Protein AF-A0A2E7VID9-F1 (afdb_monomer_lite)

Radius of gyration: 26.31 Å; chains: 1; bounding box: 58×48×88 Å

pLDDT: mean 73.09, std 15.87, range [22.86, 94.62]

Structure (mmCIF, N/CA/C/O backbone):
data_AF-A0A2E7VID9-F1
#
_entry.id   AF-A0A2E7VID9-F1
#
loop_
_atom_site.group_PDB
_atom_site.id
_atom_site.type_symbol
_atom_site.label_atom_id
_atom_site.label_alt_id
_atom_site.label_comp_id
_atom_site.label_asym_id
_atom_site.label_entity_id
_atom_site.label_seq_id
_atom_site.pdbx_PDB_ins_code
_atom_site.Cartn_x
_atom_site.Cartn_y
_atom_site.Cartn_z
_atom_site.occupancy
_atom_site.B_iso_or_equiv
_atom_site.auth_seq_id
_atom_site.auth_comp_id
_atom_site.auth_asym_id
_atom_site.auth_atom_id
_atom_site.pdbx_PDB_model_num
ATOM 1 N N . MET A 1 1 ? -10.648 0.805 38.884 1.00 27.41 1 MET A N 1
ATOM 2 C CA . MET A 1 1 ? -11.597 -0.291 38.603 1.00 27.41 1 MET A CA 1
ATOM 3 C C . MET A 1 1 ? -11.373 -0.685 37.154 1.00 27.41 1 MET A C 1
ATOM 5 O O . MET A 1 1 ? -11.735 0.081 36.277 1.00 27.41 1 MET A O 1
ATOM 9 N N . PHE A 1 2 ? -10.642 -1.773 36.908 1.00 23.00 2 PHE A N 1
ATOM 10 C CA . PHE A 1 2 ? -10.366 -2.257 35.554 1.00 23.00 2 PHE A CA 1
ATOM 11 C C . PHE A 1 2 ? -11.509 -3.187 35.148 1.00 23.00 2 PHE A C 1
ATOM 13 O O . PHE A 1 2 ? -11.726 -4.204 35.804 1.00 23.00 2 PHE A O 1
ATOM 20 N N . VAL A 1 3 ? -12.271 -2.815 34.121 1.00 22.86 3 VAL A N 1
ATOM 21 C CA . VAL A 1 3 ? -13.278 -3.695 33.521 1.00 22.86 3 VAL A CA 1
ATOM 22 C C . VAL A 1 3 ? -12.589 -4.461 32.396 1.00 22.86 3 VAL A C 1
ATOM 24 O O . VAL A 1 3 ? -12.172 -3.874 31.403 1.00 22.86 3 VAL A O 1
ATOM 27 N N . LEU A 1 4 ? -12.442 -5.772 32.585 1.00 27.89 4 LEU A N 1
ATOM 28 C CA . LEU A 1 4 ? -12.080 -6.721 31.536 1.00 27.89 4 LEU A CA 1
ATOM 29 C C . LEU A 1 4 ? -13.264 -6.817 30.564 1.00 27.89 4 LEU A C 1
ATOM 31 O O . LEU A 1 4 ? -14.323 -7.318 30.943 1.00 27.89 4 LEU A O 1
ATOM 35 N N . VAL A 1 5 ? -13.107 -6.326 29.334 1.00 32.66 5 VAL A N 1
ATOM 36 C CA . VAL A 1 5 ? -14.085 -6.555 28.260 1.00 32.66 5 VAL A CA 1
ATOM 37 C C . VAL A 1 5 ? -13.779 -7.910 27.626 1.00 32.66 5 VAL A C 1
ATOM 39 O O . VAL A 1 5 ? -12.629 -8.238 27.343 1.00 32.66 5 VAL A O 1
ATOM 42 N N . GLY A 1 6 ? -14.822 -8.734 27.538 1.00 31.03 6 GLY A N 1
ATOM 43 C CA . GLY A 1 6 ? -14.740 -10.180 27.405 1.00 31.03 6 GLY A CA 1
ATOM 44 C C . GLY A 1 6 ? -14.192 -10.698 26.077 1.00 31.03 6 GLY A C 1
ATOM 45 O O . GLY A 1 6 ? -14.402 -10.128 25.012 1.00 31.03 6 GLY A O 1
ATOM 46 N N . ASN A 1 7 ? -13.564 -11.869 26.182 1.00 34.22 7 ASN A N 1
ATOM 47 C CA . ASN A 1 7 ? -13.267 -12.776 25.080 1.00 34.22 7 ASN A CA 1
ATOM 48 C C . ASN A 1 7 ? -14.560 -13.072 24.296 1.00 34.22 7 ASN A C 1
ATOM 50 O O . ASN A 1 7 ? -15.439 -13.788 24.787 1.00 34.22 7 ASN A O 1
ATOM 54 N N . ALA A 1 8 ? -14.687 -12.531 23.086 1.00 38.78 8 ALA A N 1
ATOM 55 C CA . ALA A 1 8 ? -15.760 -12.901 22.173 1.00 38.78 8 ALA A CA 1
ATOM 56 C C . ALA A 1 8 ? -15.506 -14.334 21.674 1.00 38.78 8 ALA A C 1
ATOM 58 O O . ALA A 1 8 ? -14.503 -14.611 21.020 1.00 38.78 8 ALA A O 1
ATOM 59 N N . GLY A 1 9 ? -16.390 -15.268 22.031 1.00 29.83 9 GLY A N 1
ATOM 60 C CA . GLY A 1 9 ? -16.278 -16.669 21.622 1.00 29.83 9 GLY A CA 1
ATOM 61 C C . GLY A 1 9 ? -16.362 -16.866 20.096 1.00 29.83 9 GLY A C 1
ATOM 62 O O . GLY A 1 9 ? -16.839 -15.984 19.379 1.00 29.83 9 GLY A O 1
ATOM 63 N N . PRO A 1 10 ? -15.970 -18.048 19.584 1.00 38.25 10 PRO A N 1
ATOM 64 C CA . PRO A 1 10 ? -15.859 -18.336 18.145 1.00 38.25 10 PRO A CA 1
ATOM 65 C C . PRO A 1 10 ? -17.153 -18.097 17.342 1.00 38.25 10 PRO A C 1
ATOM 67 O O . PRO A 1 10 ? -17.089 -17.688 16.186 1.00 38.25 10 PRO A O 1
ATOM 70 N N . ASN A 1 11 ? -18.328 -18.227 17.971 1.00 38.81 11 ASN A N 1
ATOM 71 C CA . ASN A 1 11 ? -19.628 -17.937 17.346 1.00 38.81 11 ASN A CA 1
ATOM 72 C C . ASN A 1 11 ? -19.853 -16.448 17.009 1.00 38.81 11 ASN A C 1
ATOM 74 O O . ASN A 1 11 ? -20.665 -16.138 16.138 1.00 38.81 11 ASN A O 1
ATOM 78 N N . TYR A 1 12 ? -19.166 -15.513 17.678 1.00 42.62 12 TYR A N 1
ATOM 79 C CA . TYR A 1 12 ? -19.272 -14.081 17.368 1.00 42.62 12 TYR A CA 1
ATOM 80 C C . TYR A 1 12 ? -18.441 -13.715 16.127 1.00 42.62 12 TYR A C 1
ATOM 82 O O . TYR A 1 12 ? -18.883 -12.906 15.320 1.00 42.62 12 TYR A O 1
ATOM 90 N N . ILE A 1 13 ? -17.292 -14.372 15.923 1.00 45.56 13 ILE A N 1
ATOM 91 C CA . ILE A 1 13 ? -16.408 -14.163 14.760 1.00 45.56 13 ILE A CA 1
ATOM 92 C C . ILE A 1 13 ? -17.010 -14.746 13.466 1.00 45.56 13 ILE A C 1
ATOM 94 O O . ILE A 1 13 ? -16.801 -14.214 12.378 1.00 45.56 13 ILE A O 1
ATOM 98 N N . GLU A 1 14 ? -17.806 -15.814 13.554 1.00 45.81 14 GLU A N 1
ATOM 99 C CA . GLU A 1 14 ? -18.466 -16.393 12.374 1.00 45.81 14 GLU A CA 1
ATOM 100 C C . GLU A 1 14 ? -19.653 -15.544 11.883 1.00 45.81 14 GLU A C 1
ATOM 102 O O . GLU A 1 14 ? -19.840 -15.355 10.678 1.00 45.81 14 GLU A O 1
ATOM 107 N N . LYS A 1 15 ? -20.423 -14.960 12.813 1.00 47.47 15 LYS A N 1
ATOM 108 C CA . LYS A 1 15 ? -21.586 -14.114 12.495 1.00 47.47 15 LYS A CA 1
ATOM 109 C C . LYS A 1 15 ? -21.186 -12.784 11.841 1.00 47.47 15 LYS A C 1
ATOM 111 O O . LYS A 1 15 ? -21.940 -12.241 11.040 1.00 47.47 15 LYS A O 1
ATOM 116 N N . THR A 1 16 ? -19.984 -12.287 12.127 1.00 56.31 16 THR A N 1
ATOM 117 C CA . THR A 1 16 ? -19.453 -11.014 11.613 1.00 56.31 16 THR A CA 1
ATOM 118 C C . THR A 1 16 ? -18.838 -11.117 10.216 1.00 56.31 16 THR A C 1
ATOM 120 O O . THR A 1 16 ? -18.722 -10.107 9.520 1.00 56.31 16 THR A O 1
ATOM 123 N N . LYS A 1 17 ? -18.486 -12.322 9.747 1.00 62.12 17 LYS A N 1
ATOM 124 C CA . LYS A 1 17 ? -17.910 -12.519 8.405 1.00 62.12 17 LYS A CA 1
ATOM 125 C C . LYS A 1 17 ? -18.935 -12.312 7.279 1.00 62.12 17 LYS A C 1
ATOM 127 O O . LYS A 1 17 ? -18.574 -11.852 6.198 1.00 62.12 17 LYS A O 1
ATOM 132 N N . ASN A 1 18 ? -20.211 -12.594 7.550 1.00 69.88 18 ASN A N 1
ATOM 133 C CA . ASN A 1 18 ? -21.312 -12.483 6.584 1.00 69.88 18 ASN A CA 1
ATOM 134 C C . ASN A 1 18 ? -22.258 -11.295 6.824 1.00 69.88 18 ASN A C 1
ATOM 136 O O . ASN A 1 18 ? -23.222 -11.143 6.078 1.00 69.88 18 ASN A O 1
ATOM 140 N N . ASP A 1 19 ? -21.977 -10.450 7.815 1.00 84.00 19 ASP A N 1
ATOM 141 C CA . ASP A 1 19 ? -22.774 -9.265 8.137 1.00 84.00 19 ASP A CA 1
ATOM 142 C C . ASP A 1 19 ? -22.663 -8.202 7.014 1.00 84.00 19 ASP A C 1
ATOM 144 O O . ASP A 1 19 ? -21.553 -7.730 6.730 1.00 84.00 19 ASP A O 1
ATOM 148 N N . PRO A 1 20 ? -23.774 -7.818 6.349 1.00 86.00 20 PRO A N 1
ATOM 149 C CA . PRO A 1 20 ? -23.772 -6.782 5.316 1.00 86.00 20 PRO A CA 1
ATOM 150 C C . PRO A 1 20 ? -23.226 -5.432 5.797 1.00 86.00 20 PRO A C 1
ATOM 152 O O . PRO A 1 20 ? -22.515 -4.773 5.039 1.00 86.00 20 PRO A O 1
ATOM 155 N N . ALA A 1 21 ? -23.482 -5.052 7.052 1.00 88.12 21 ALA A N 1
ATOM 156 C CA . ALA A 1 21 ? -22.986 -3.800 7.620 1.00 88.12 21 ALA A CA 1
ATOM 157 C C . ALA A 1 21 ? -21.454 -3.817 7.751 1.00 88.12 21 ALA A C 1
ATOM 159 O O . ALA A 1 21 ? -20.773 -2.838 7.445 1.00 88.12 21 ALA A O 1
ATOM 160 N N . VAL A 1 22 ? -20.879 -4.968 8.115 1.00 88.56 22 VAL A N 1
ATOM 161 C CA . VAL A 1 22 ? -19.417 -5.145 8.155 1.00 88.56 22 VAL A CA 1
ATOM 162 C C . VAL A 1 22 ? -18.828 -5.116 6.742 1.00 88.56 22 VAL A C 1
ATOM 164 O O . VAL A 1 22 ? -17.749 -4.565 6.541 1.00 88.56 22 VAL A O 1
ATOM 167 N N . LYS A 1 23 ? -19.520 -5.666 5.735 1.00 87.12 23 LYS A N 1
ATOM 168 C CA . LYS A 1 23 ? -19.075 -5.566 4.331 1.00 87.12 23 LYS A CA 1
ATOM 169 C C . LYS A 1 23 ? -19.039 -4.117 3.845 1.00 87.12 23 LYS A C 1
ATOM 171 O O . LYS A 1 23 ? -18.073 -3.735 3.191 1.00 87.12 23 LYS A O 1
ATOM 176 N N . GLN A 1 24 ? -20.043 -3.319 4.192 1.00 87.19 24 GLN A N 1
ATOM 177 C CA . GLN A 1 24 ? -20.073 -1.893 3.865 1.00 87.19 24 GLN A CA 1
ATOM 178 C C . GLN A 1 24 ? -18.937 -1.132 4.564 1.00 87.19 24 GLN A C 1
ATOM 180 O O . GLN A 1 24 ? -18.226 -0.363 3.917 1.00 87.19 24 GLN A O 1
ATOM 185 N N . ALA A 1 25 ? -18.704 -1.406 5.852 1.00 89.44 25 ALA A N 1
ATOM 186 C CA . ALA A 1 25 ? -17.578 -0.836 6.587 1.00 89.44 25 ALA A CA 1
ATOM 187 C C . ALA A 1 25 ? -16.231 -1.182 5.923 1.00 89.44 25 ALA A C 1
ATOM 189 O O . ALA A 1 25 ? -15.404 -0.294 5.730 1.00 89.44 25 ALA A O 1
ATOM 190 N N . ARG A 1 26 ? -16.031 -2.435 5.481 1.00 89.75 26 ARG A N 1
ATOM 191 C CA . ARG A 1 26 ? -14.829 -2.841 4.725 1.00 89.75 26 ARG A CA 1
ATOM 192 C C . ARG A 1 26 ? -14.670 -2.075 3.413 1.00 89.75 26 ARG A C 1
ATOM 194 O O . ARG A 1 26 ? -13.564 -1.652 3.105 1.00 89.75 26 ARG A O 1
ATOM 201 N N . GLN A 1 27 ? -15.746 -1.875 2.650 1.00 84.69 27 GLN A N 1
ATOM 202 C CA . GLN A 1 27 ? -15.685 -1.103 1.401 1.00 84.69 27 GLN A CA 1
ATOM 203 C C . GLN A 1 27 ? -15.269 0.349 1.643 1.00 84.69 27 GLN A C 1
ATOM 205 O O . GLN A 1 27 ? -14.454 0.882 0.894 1.00 84.69 27 GLN A O 1
ATOM 210 N N . MET A 1 28 ? -15.784 0.974 2.706 1.00 86.75 28 MET A N 1
ATOM 211 C CA . MET A 1 28 ? -15.365 2.326 3.069 1.00 86.75 28 MET A CA 1
ATOM 212 C C . MET A 1 28 ? -13.889 2.370 3.479 1.00 86.75 28 MET A C 1
ATOM 214 O O . MET A 1 28 ? -13.189 3.300 3.093 1.00 86.75 28 MET A O 1
ATOM 218 N N . ILE A 1 29 ? -13.406 1.362 4.211 1.00 87.50 29 ILE A N 1
ATOM 219 C CA . ILE A 1 29 ? -11.986 1.259 4.571 1.00 87.50 29 ILE A CA 1
ATOM 220 C C . ILE A 1 29 ? -11.112 1.134 3.325 1.00 87.50 29 ILE A C 1
ATOM 222 O O . ILE A 1 29 ? -10.143 1.868 3.230 1.00 87.50 29 ILE A O 1
ATOM 226 N N . LEU A 1 30 ? -11.467 0.281 2.360 1.00 81.25 30 LEU A N 1
ATOM 227 C CA . LEU A 1 30 ? -10.702 0.144 1.112 1.00 81.25 30 LEU A CA 1
ATOM 228 C C . LEU A 1 30 ? -10.622 1.467 0.341 1.00 81.25 30 LEU A C 1
ATOM 230 O O . LEU A 1 30 ? -9.552 1.854 -0.106 1.00 81.25 30 LEU A O 1
ATOM 234 N N . MET A 1 31 ? -11.730 2.207 0.257 1.00 82.62 31 MET A N 1
ATOM 235 C CA . MET A 1 31 ? -11.736 3.532 -0.371 1.00 82.62 31 MET A CA 1
ATOM 236 C C . MET A 1 31 ? -10.827 4.531 0.368 1.00 82.62 31 MET A C 1
ATOM 238 O O . MET A 1 31 ? -10.126 5.316 -0.270 1.00 82.62 31 MET A O 1
ATOM 242 N N . LEU A 1 32 ? -10.862 4.538 1.706 1.00 85.81 32 LEU A N 1
ATOM 243 C CA . LEU A 1 32 ? -9.988 5.394 2.517 1.00 85.81 32 LEU A CA 1
ATOM 244 C C . LEU A 1 32 ? -8.520 4.997 2.363 1.00 85.81 32 LEU A C 1
ATOM 246 O O . LEU A 1 32 ? -7.661 5.872 2.295 1.00 85.81 32 LEU A O 1
ATOM 250 N N . ASP A 1 33 ? -8.251 3.699 2.281 1.00 80.69 33 ASP A N 1
ATOM 251 C CA . ASP A 1 33 ? -6.915 3.152 2.120 1.00 80.69 33 ASP A CA 1
ATOM 252 C C . ASP A 1 33 ? -6.307 3.511 0.771 1.00 80.69 33 ASP A C 1
ATOM 254 O O . ASP A 1 33 ? -5.228 4.102 0.745 1.00 80.69 33 ASP A O 1
ATOM 258 N N . ASP A 1 34 ? -7.046 3.330 -0.324 1.00 74.94 34 ASP A N 1
ATOM 259 C CA . ASP A 1 34 ? -6.625 3.785 -1.652 1.00 74.94 34 ASP A CA 1
ATOM 260 C C . ASP A 1 34 ? -6.298 5.290 -1.650 1.00 74.94 34 ASP A C 1
ATOM 262 O O . ASP A 1 34 ? -5.257 5.719 -2.156 1.00 74.94 34 ASP A O 1
ATOM 266 N N . ALA A 1 35 ? -7.159 6.113 -1.038 1.00 75.50 35 ALA A N 1
ATOM 267 C CA . ALA A 1 35 ? -6.973 7.562 -0.987 1.00 75.50 35 ALA A CA 1
ATOM 268 C C . ALA A 1 35 ? -5.749 7.980 -0.154 1.00 75.50 35 ALA A C 1
ATOM 270 O O . ALA A 1 35 ? -4.989 8.875 -0.552 1.00 75.50 35 ALA A O 1
ATOM 271 N N . TYR A 1 36 ? -5.543 7.360 1.008 1.00 81.56 36 TYR A N 1
ATOM 272 C CA . TYR A 1 36 ? -4.419 7.680 1.882 1.00 81.56 36 TYR A CA 1
ATOM 273 C C . TYR A 1 36 ? -3.099 7.140 1.350 1.00 81.56 36 TYR A C 1
ATOM 275 O O . TYR A 1 36 ? -2.121 7.889 1.354 1.00 81.56 36 TYR A O 1
ATOM 283 N N . GLN A 1 37 ? -3.064 5.914 0.826 1.00 75.12 37 GLN A N 1
ATOM 284 C CA . GLN A 1 37 ? -1.868 5.373 0.183 1.00 75.12 37 GLN A CA 1
ATOM 285 C C . GLN A 1 37 ? -1.468 6.212 -1.033 1.00 75.12 37 GLN A C 1
ATOM 287 O O . GLN A 1 37 ? -0.303 6.591 -1.149 1.00 75.12 37 GLN A O 1
ATOM 292 N N . ALA A 1 38 ? -2.423 6.599 -1.887 1.00 69.00 38 ALA A N 1
ATOM 293 C CA . ALA A 1 38 ? -2.147 7.495 -3.009 1.00 69.00 38 ALA A CA 1
ATOM 294 C C . ALA A 1 38 ? -1.562 8.835 -2.539 1.00 69.00 38 ALA A C 1
ATOM 296 O O . ALA A 1 38 ? -0.590 9.324 -3.112 1.00 69.00 38 ALA A O 1
ATOM 297 N N . SER A 1 39 ? -2.105 9.408 -1.462 1.00 72.00 39 SER A N 1
ATOM 298 C CA . SER A 1 39 ? -1.593 10.660 -0.894 1.00 72.00 39 SER A CA 1
ATOM 299 C C . SER A 1 39 ? -0.158 10.506 -0.380 1.00 72.00 39 SER A C 1
ATOM 301 O O . SER A 1 39 ? 0.703 11.318 -0.717 1.00 72.00 39 SER A O 1
ATOM 303 N N . VAL A 1 40 ? 0.121 9.454 0.399 1.00 72.00 40 VAL A N 1
ATOM 304 C CA . VAL A 1 40 ? 1.464 9.152 0.926 1.00 72.00 40 VAL A CA 1
ATOM 305 C C . VAL A 1 40 ? 2.464 8.944 -0.211 1.00 72.00 40 VAL A C 1
ATOM 307 O O . VAL A 1 40 ? 3.563 9.503 -0.162 1.00 72.00 40 VAL A O 1
ATOM 310 N N . ASN A 1 41 ? 2.080 8.211 -1.256 1.00 68.38 41 ASN A N 1
ATOM 311 C CA . ASN A 1 41 ? 2.920 7.981 -2.428 1.00 68.38 41 ASN A CA 1
ATOM 312 C C . ASN A 1 41 ? 3.225 9.288 -3.165 1.00 68.38 41 ASN A C 1
ATOM 314 O O . ASN A 1 41 ? 4.394 9.567 -3.402 1.00 68.38 41 ASN A O 1
ATOM 318 N N . LEU A 1 42 ? 2.227 10.139 -3.426 1.00 65.88 42 LEU A N 1
ATOM 319 C CA . LEU A 1 42 ? 2.433 11.440 -4.082 1.00 65.88 42 LEU A CA 1
ATOM 320 C C . LEU A 1 42 ? 3.384 12.352 -3.297 1.00 65.88 42 LEU A C 1
ATOM 322 O O . LEU A 1 42 ? 4.238 13.020 -3.878 1.00 65.88 42 LEU A O 1
ATOM 326 N N . ILE A 1 43 ? 3.261 12.373 -1.967 1.00 68.12 43 ILE A N 1
ATOM 327 C CA . ILE A 1 43 ? 4.160 13.147 -1.099 1.00 68.12 43 ILE A CA 1
ATOM 328 C C . ILE A 1 43 ? 5.584 12.583 -1.171 1.00 68.12 43 ILE A C 1
ATOM 330 O O . ILE A 1 43 ? 6.558 13.335 -1.251 1.00 68.12 43 ILE A O 1
ATOM 334 N N . THR A 1 44 ? 5.707 11.257 -1.168 1.00 66.56 44 THR A N 1
ATOM 335 C CA . THR A 1 44 ? 6.990 10.551 -1.243 1.00 66.56 44 THR A CA 1
ATOM 336 C C . THR A 1 44 ? 7.664 10.764 -2.602 1.00 66.56 44 THR A C 1
ATOM 338 O O . THR A 1 44 ? 8.852 11.081 -2.657 1.00 66.56 44 THR A O 1
ATOM 341 N N . GLU A 1 45 ? 6.913 10.684 -3.700 1.00 64.75 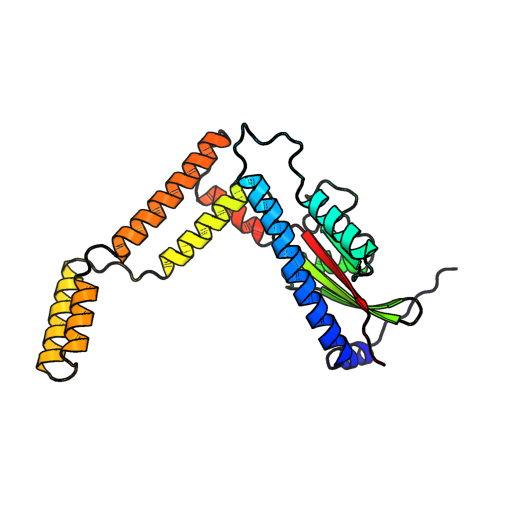45 GLU A N 1
ATOM 342 C CA . GLU A 1 45 ? 7.380 10.989 -5.055 1.00 64.75 45 GLU A CA 1
ATOM 343 C C . GLU A 1 45 ? 7.850 12.440 -5.172 1.00 64.75 45 GLU A C 1
ATOM 345 O O . GLU A 1 45 ? 8.944 12.688 -5.683 1.00 64.75 45 GLU A O 1
ATOM 350 N N . ALA A 1 46 ? 7.079 13.398 -4.650 1.00 63.09 46 ALA A N 1
ATOM 351 C CA . ALA A 1 46 ? 7.457 14.809 -4.657 1.00 63.09 46 ALA A CA 1
ATOM 352 C C . ALA A 1 46 ? 8.761 15.063 -3.883 1.00 63.09 46 ALA A C 1
ATOM 354 O O . ALA A 1 46 ? 9.596 15.850 -4.332 1.00 63.09 46 ALA A O 1
ATOM 355 N N . ARG A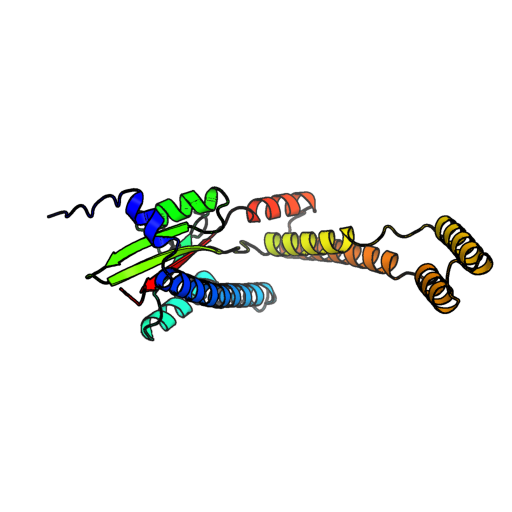 1 47 ? 8.972 14.361 -2.760 1.00 63.84 47 ARG A N 1
ATOM 356 C CA . ARG A 1 47 ? 10.222 14.420 -1.989 1.00 63.84 47 ARG A CA 1
ATOM 357 C C . ARG A 1 47 ? 11.419 13.938 -2.808 1.00 63.84 47 ARG A C 1
ATOM 359 O O . ARG A 1 47 ? 12.448 14.602 -2.805 1.00 63.84 47 ARG A O 1
ATOM 366 N N . PHE A 1 48 ? 11.303 12.800 -3.490 1.00 61.47 48 PHE A N 1
ATOM 367 C CA . PHE A 1 48 ? 12.416 12.222 -4.254 1.00 61.47 48 PHE A CA 1
ATOM 368 C C . PHE A 1 48 ? 12.616 12.841 -5.643 1.00 61.47 48 PHE A C 1
ATOM 370 O O . PHE A 1 48 ? 13.676 12.652 -6.234 1.00 61.47 48 PHE A O 1
ATOM 377 N N . SER A 1 49 ? 11.624 13.572 -6.157 1.00 56.06 49 SER A N 1
ATOM 378 C CA . SER A 1 49 ? 11.703 14.292 -7.439 1.00 56.06 49 SER A CA 1
ATOM 379 C C . SER A 1 49 ? 12.317 15.690 -7.310 1.00 56.06 49 SER A C 1
ATOM 381 O O . SER A 1 49 ? 12.575 16.351 -8.315 1.00 56.06 49 SER A O 1
ATOM 383 N N . CYS A 1 50 ? 12.527 16.168 -6.085 1.00 49.62 50 CYS A N 1
ATOM 384 C CA . CYS A 1 50 ? 13.170 17.443 -5.816 1.00 49.62 50 CYS A CA 1
ATOM 385 C C . CYS A 1 50 ? 14.702 17.305 -5.973 1.00 49.62 50 CYS A C 1
ATOM 387 O O . CYS A 1 50 ? 15.308 16.373 -5.454 1.00 49.62 50 CYS A O 1
ATOM 389 N N . CYS A 1 51 ? 15.320 18.218 -6.731 1.00 50.12 51 CYS A N 1
ATOM 390 C CA . CYS A 1 51 ? 16.771 18.290 -6.937 1.00 50.12 51 CYS A CA 1
ATOM 391 C C . CYS A 1 51 ? 17.525 18.582 -5.631 1.00 50.12 51 CYS A C 1
ATOM 393 O O . CYS A 1 51 ? 17.092 19.445 -4.875 1.00 50.12 51 CYS A O 1
ATOM 395 N N . ASP A 1 52 ? 18.690 17.957 -5.414 1.00 52.69 52 ASP A N 1
ATOM 396 C CA . ASP A 1 52 ? 19.508 18.066 -4.184 1.00 52.69 52 ASP A CA 1
ATOM 397 C C . ASP A 1 52 ? 19.842 19.509 -3.745 1.00 52.69 52 ASP A C 1
ATOM 399 O O . ASP A 1 52 ? 20.133 19.759 -2.580 1.00 52.69 52 ASP A O 1
ATOM 403 N N . SER A 1 53 ? 19.783 20.485 -4.655 1.00 46.97 53 SER A N 1
ATOM 404 C CA . SER A 1 53 ? 20.016 21.912 -4.375 1.00 46.97 53 SER A CA 1
ATOM 405 C C . SER A 1 53 ? 18.750 22.719 -4.054 1.00 46.97 53 SER A C 1
ATOM 407 O O . SER A 1 53 ? 18.829 23.905 -3.735 1.00 46.97 53 SER A O 1
ATOM 409 N N . CYS A 1 54 ? 17.586 22.089 -4.169 1.00 46.19 54 CYS A N 1
ATOM 410 C CA . CYS A 1 54 ? 16.255 22.688 -4.115 1.00 46.19 54 CYS A CA 1
ATOM 411 C C . CYS A 1 54 ? 15.484 22.233 -2.870 1.00 46.19 54 CYS A C 1
ATOM 413 O O . CYS A 1 54 ? 14.506 22.872 -2.479 1.00 46.19 54 CYS A O 1
ATOM 415 N N . CYS A 1 55 ? 15.919 21.126 -2.264 1.00 47.41 55 CYS A N 1
ATOM 416 C CA . CYS A 1 55 ? 15.275 20.524 -1.114 1.00 47.41 55 CYS A CA 1
ATOM 417 C C . CYS A 1 55 ? 15.901 21.093 0.150 1.00 47.41 55 CYS A C 1
ATOM 419 O O . CYS A 1 55 ? 16.874 20.572 0.684 1.00 47.41 55 CYS A O 1
ATOM 421 N N . ASP A 1 56 ? 15.338 22.195 0.624 1.00 44.47 56 ASP A N 1
ATOM 422 C CA . ASP A 1 56 ? 15.527 22.579 2.013 1.00 44.47 56 ASP A CA 1
ATOM 423 C C . ASP A 1 56 ? 15.038 21.410 2.899 1.00 44.47 56 ASP A C 1
ATOM 425 O O . ASP A 1 56 ? 14.051 20.740 2.568 1.00 44.47 56 ASP A O 1
ATOM 429 N N . GLU A 1 57 ? 15.711 21.129 4.018 1.00 46.53 57 GLU A N 1
ATOM 430 C CA . GLU A 1 57 ? 15.356 20.035 4.950 1.00 46.53 57 GLU A CA 1
ATOM 431 C C . GLU A 1 57 ? 13.914 20.167 5.498 1.00 46.53 57 GLU A C 1
ATOM 433 O O . GLU A 1 57 ? 13.380 19.272 6.154 1.00 46.53 57 GLU A O 1
ATOM 438 N N . THR A 1 58 ? 13.267 21.289 5.184 1.00 45.03 58 THR A N 1
ATOM 439 C CA . THR A 1 58 ? 11.874 21.651 5.423 1.00 45.03 58 THR A CA 1
ATOM 440 C C . THR A 1 58 ? 10.861 20.996 4.475 1.00 45.03 58 THR A C 1
ATOM 442 O O . THR A 1 58 ? 9.657 21.123 4.721 1.00 45.03 58 THR A O 1
ATOM 445 N N . PHE A 1 59 ? 11.279 20.260 3.432 1.00 45.16 59 PHE A N 1
ATOM 446 C CA . PHE A 1 59 ? 10.354 19.451 2.627 1.00 45.16 59 PHE A CA 1
ATOM 447 C C . PHE A 1 59 ? 9.707 18.370 3.502 1.00 45.16 59 PHE A C 1
ATOM 449 O O . PHE A 1 59 ? 10.335 17.368 3.856 1.00 45.16 59 PHE A O 1
ATOM 456 N N . ALA A 1 60 ? 8.440 18.623 3.844 1.00 50.00 60 ALA A N 1
ATOM 457 C CA . ALA A 1 60 ? 7.446 17.722 4.417 1.00 50.00 60 ALA A CA 1
ATOM 458 C C . ALA A 1 60 ? 7.912 16.256 4.503 1.00 50.00 60 ALA A C 1
ATOM 460 O O . ALA A 1 60 ? 7.957 15.529 3.508 1.00 50.00 60 ALA A O 1
ATOM 461 N N . VAL A 1 61 ? 8.274 15.816 5.710 1.00 58.72 61 VAL A N 1
ATOM 462 C CA . VAL A 1 61 ? 8.506 14.395 5.989 1.00 58.72 61 VAL A CA 1
ATOM 463 C C . VAL A 1 61 ? 7.183 13.668 5.699 1.00 58.72 61 VAL A C 1
ATOM 465 O O . VAL A 1 61 ? 6.171 14.093 6.259 1.00 58.72 61 VAL A O 1
ATOM 468 N N . PRO A 1 62 ? 7.145 12.615 4.857 1.00 59.94 62 PRO A N 1
ATOM 469 C CA . PRO A 1 62 ? 5.904 11.926 4.483 1.00 59.94 62 PRO A CA 1
ATOM 470 C C . PRO A 1 62 ? 5.020 11.573 5.686 1.00 59.94 62 PRO A C 1
ATOM 472 O O . PRO A 1 62 ? 3.814 11.808 5.657 1.00 59.94 62 PRO A O 1
ATOM 475 N N . ASP A 1 63 ? 5.642 11.150 6.789 1.00 61.06 63 ASP A N 1
ATOM 476 C CA . ASP A 1 63 ? 4.989 10.913 8.078 1.00 61.06 63 ASP A CA 1
ATOM 477 C C . ASP A 1 63 ? 4.243 12.145 8.621 1.00 61.06 63 ASP A C 1
ATOM 479 O O . ASP A 1 63 ? 3.107 12.028 9.073 1.00 61.06 63 ASP A O 1
ATOM 483 N N . LEU A 1 64 ? 4.856 13.334 8.594 1.00 61.88 64 LEU A N 1
ATOM 484 C CA . LEU A 1 64 ? 4.251 14.574 9.096 1.00 61.88 64 LEU A CA 1
ATOM 485 C C . LEU A 1 64 ? 3.076 15.023 8.223 1.00 61.88 64 LEU A C 1
ATOM 487 O O . LEU A 1 64 ? 2.063 15.491 8.744 1.00 61.88 64 LEU A O 1
ATOM 491 N N . THR A 1 65 ? 3.176 14.854 6.907 1.00 67.12 65 THR A N 1
ATOM 492 C CA . THR A 1 65 ? 2.097 15.239 5.990 1.00 67.12 65 THR A CA 1
ATOM 493 C C . THR A 1 65 ? 0.938 14.252 6.029 1.00 67.12 65 THR A C 1
ATOM 495 O O . THR A 1 65 ? -0.213 14.684 6.070 1.00 67.12 65 THR A O 1
ATOM 498 N N . ALA A 1 66 ? 1.214 12.947 6.107 1.00 70.38 66 ALA A N 1
ATOM 499 C CA . ALA A 1 66 ? 0.191 11.927 6.330 1.00 70.38 66 ALA A CA 1
ATOM 500 C C . ALA A 1 66 ? -0.557 12.180 7.648 1.00 70.38 66 ALA A C 1
ATOM 502 O O . ALA A 1 66 ? -1.786 12.197 7.674 1.00 70.38 66 ALA A O 1
ATOM 503 N N . LYS A 1 67 ? 0.175 12.493 8.727 1.00 71.00 67 LYS A N 1
ATOM 504 C CA . LYS A 1 67 ? -0.417 12.910 10.008 1.00 71.00 67 LYS A CA 1
ATOM 505 C C . LYS A 1 67 ? -1.308 14.143 9.861 1.00 71.00 67 LYS A C 1
ATOM 507 O O . LYS A 1 67 ? -2.425 14.139 10.372 1.00 71.00 67 LYS A O 1
ATOM 512 N N . GLY A 1 68 ? -0.839 15.178 9.161 1.00 67.25 68 GLY A N 1
ATOM 513 C CA . GLY A 1 68 ? -1.618 16.393 8.907 1.00 67.25 68 GLY A CA 1
ATOM 514 C C . GLY A 1 68 ? -2.918 16.111 8.149 1.00 67.25 68 GLY A C 1
ATOM 515 O O . GLY A 1 68 ? -3.972 16.632 8.514 1.00 67.25 68 GLY A O 1
ATOM 516 N N . LEU A 1 69 ? -2.866 15.225 7.151 1.00 77.00 69 LEU A N 1
ATOM 517 C CA . LEU A 1 69 ? -4.049 14.766 6.427 1.00 77.00 69 LEU A CA 1
ATOM 518 C C . LEU A 1 69 ? -5.021 14.027 7.356 1.00 77.00 69 LEU A C 1
ATOM 520 O O . LEU A 1 69 ? -6.202 14.369 7.393 1.00 77.00 69 LEU A O 1
ATOM 524 N N . PHE A 1 70 ? -4.542 13.056 8.136 1.00 79.75 70 PHE A N 1
ATOM 525 C CA . PHE A 1 70 ? -5.396 12.269 9.034 1.00 79.75 70 PHE A CA 1
ATOM 526 C C . PHE A 1 70 ? -6.046 13.139 10.115 1.00 79.75 70 PHE A C 1
ATOM 528 O O . PHE A 1 70 ? -7.231 12.974 10.410 1.00 79.75 70 PHE A O 1
ATOM 535 N N . ALA A 1 71 ? -5.310 14.113 10.656 1.00 72.44 71 ALA A N 1
ATOM 536 C CA . ALA A 1 71 ? -5.845 15.089 11.600 1.00 72.44 71 ALA A CA 1
ATOM 537 C C . ALA A 1 71 ? -6.962 15.937 10.967 1.00 72.44 71 ALA A C 1
ATOM 539 O O . ALA A 1 71 ? -8.054 16.022 11.527 1.00 72.44 71 ALA A O 1
ATOM 540 N N . ALA A 1 72 ? -6.738 16.481 9.765 1.00 71.00 72 ALA A N 1
ATOM 541 C CA . ALA A 1 72 ? -7.743 17.266 9.046 1.00 71.00 72 ALA A CA 1
ATOM 542 C C . ALA A 1 72 ? -8.993 16.444 8.676 1.00 71.00 72 ALA A C 1
ATOM 544 O O . ALA A 1 72 ? -10.108 16.971 8.648 1.00 71.00 72 ALA A O 1
ATOM 545 N N . MET A 1 73 ? -8.825 15.150 8.392 1.00 76.75 73 MET A N 1
ATOM 546 C CA . MET A 1 73 ? -9.937 14.233 8.134 1.00 76.75 73 MET A CA 1
ATOM 547 C C . MET A 1 73 ? -10.755 13.990 9.407 1.00 76.75 73 MET A C 1
ATOM 549 O O . MET A 1 73 ? -11.979 14.133 9.386 1.00 76.75 73 MET A O 1
ATOM 553 N N . LYS A 1 74 ? -10.086 13.733 10.535 1.00 76.31 74 LYS A N 1
ATOM 554 C CA . LYS A 1 74 ? -10.732 13.576 11.844 1.00 76.31 74 LYS A CA 1
ATOM 555 C C . LYS A 1 74 ? -11.503 14.830 12.267 1.00 76.31 74 LYS A C 1
ATOM 557 O O . LYS A 1 74 ? -12.641 14.714 12.712 1.00 76.31 74 LYS A O 1
ATOM 562 N N . GLU A 1 75 ? -10.935 16.023 12.084 1.00 69.12 75 GLU A N 1
ATOM 563 C CA . GLU A 1 75 ? -11.611 17.301 12.381 1.00 69.12 75 GLU A CA 1
ATOM 564 C C . GLU A 1 75 ? -12.910 17.496 11.587 1.00 69.12 75 GLU A C 1
ATOM 566 O O . GLU A 1 75 ? -13.847 18.132 12.068 1.00 69.12 75 GLU A O 1
ATOM 571 N N . LYS A 1 76 ? -12.995 16.916 10.386 1.00 71.12 76 LYS A N 1
ATOM 572 C CA . LYS A 1 76 ? -14.195 16.941 9.536 1.00 71.12 76 LYS A CA 1
ATOM 573 C C . LYS A 1 76 ? -15.200 15.828 9.857 1.00 71.12 76 LYS A C 1
ATOM 575 O O . LYS A 1 76 ? -16.217 15.728 9.175 1.00 71.12 76 LYS A O 1
ATOM 580 N N . GLY A 1 77 ? -14.937 15.010 10.877 1.00 74.12 77 GLY A N 1
ATOM 581 C CA . GLY A 1 77 ? -15.802 13.905 11.290 1.00 74.12 77 GLY A CA 1
ATOM 582 C C . GLY A 1 77 ? -15.644 12.631 10.458 1.00 74.12 77 GLY A C 1
ATOM 583 O O . GLY A 1 77 ? -16.484 11.740 10.562 1.00 74.12 77 GLY A O 1
ATOM 584 N N . TRP A 1 78 ? -14.594 12.526 9.637 1.00 80.81 78 TRP A N 1
ATOM 585 C CA . TRP A 1 78 ? -14.283 11.281 8.934 1.00 80.81 78 TRP A CA 1
ATOM 586 C C . TRP A 1 78 ? -13.723 10.220 9.897 1.00 80.81 78 TRP A C 1
ATOM 588 O O . TRP A 1 78 ? -13.211 10.575 10.965 1.00 80.81 78 TRP A O 1
ATOM 598 N N . PRO A 1 79 ? -13.801 8.925 9.527 1.00 83.00 79 PRO A N 1
ATOM 599 C CA . PRO A 1 79 ? -13.241 7.829 10.313 1.00 83.00 79 PRO A CA 1
ATOM 600 C C . PRO A 1 79 ? -11.800 8.073 10.764 1.00 83.00 79 PRO A C 1
ATOM 602 O O . PRO A 1 79 ? -10.973 8.592 10.013 1.00 83.00 79 PRO A O 1
ATOM 605 N N . GLU A 1 80 ? -11.504 7.687 12.005 1.00 85.75 80 GLU A N 1
ATOM 606 C CA . GLU A 1 80 ? -10.182 7.885 12.592 1.00 85.75 80 GLU A CA 1
ATOM 607 C C . GLU A 1 80 ? -9.153 6.999 11.887 1.00 85.75 80 GLU A C 1
ATOM 609 O O . GLU A 1 80 ? -9.411 5.829 11.587 1.00 85.75 80 GLU A O 1
ATOM 614 N N . SER A 1 81 ? -7.979 7.566 11.603 1.00 88.62 81 SER A N 1
ATOM 615 C CA . SER A 1 81 ? -6.872 6.826 11.003 1.00 88.62 81 SER A CA 1
ATOM 616 C C . SER A 1 81 ? -5.531 7.231 11.588 1.00 88.62 81 SER A C 1
ATOM 618 O O . SER A 1 81 ? -5.342 8.379 11.999 1.00 88.62 81 SER A O 1
ATOM 620 N N . ARG A 1 82 ? -4.598 6.280 11.659 1.00 87.19 82 ARG A N 1
ATOM 621 C CA . ARG A 1 82 ? -3.255 6.507 12.207 1.00 87.19 82 ARG A CA 1
ATOM 622 C C . ARG A 1 82 ? -2.200 5.769 11.408 1.00 87.19 82 ARG A C 1
ATOM 624 O O . ARG A 1 82 ? -2.418 4.632 11.017 1.00 87.19 82 ARG A O 1
ATOM 631 N N . LEU A 1 83 ? -1.036 6.393 11.258 1.00 84.62 83 LEU A N 1
ATOM 632 C CA . LEU A 1 83 ? 0.165 5.734 10.758 1.00 84.62 83 LEU A CA 1
ATOM 633 C C . LEU A 1 83 ? 0.900 5.075 11.932 1.00 84.62 83 LEU A C 1
ATOM 635 O O . LEU A 1 83 ? 1.242 5.754 12.901 1.00 84.62 83 LEU A O 1
ATOM 639 N N . ILE A 1 84 ? 1.150 3.771 11.845 1.00 85.12 84 ILE A N 1
ATOM 640 C CA . ILE A 1 84 ? 1.934 3.016 12.825 1.00 85.12 84 ILE A CA 1
ATOM 641 C C . ILE A 1 84 ? 3.214 2.479 12.185 1.00 85.12 84 ILE A C 1
ATOM 643 O O . ILE A 1 84 ? 3.216 2.019 11.047 1.00 85.12 84 ILE A O 1
ATOM 647 N N . ASN A 1 85 ? 4.309 2.540 12.932 1.00 79.56 85 ASN A N 1
ATOM 648 C CA . ASN A 1 85 ? 5.614 2.016 12.571 1.00 79.56 85 ASN A CA 1
ATOM 649 C C . ASN A 1 85 ? 5.619 0.501 12.772 1.00 79.56 85 ASN A C 1
ATOM 651 O O . ASN A 1 85 ? 5.473 0.012 13.895 1.00 79.56 85 ASN A O 1
ATOM 655 N N . VAL A 1 86 ? 5.799 -0.234 11.681 1.00 76.94 86 VAL A N 1
ATOM 656 C CA . VAL A 1 86 ? 5.831 -1.695 11.697 1.00 76.94 86 VAL A CA 1
ATOM 657 C C . VAL A 1 86 ? 7.278 -2.177 11.779 1.00 76.94 86 VAL A C 1
ATOM 659 O O . VAL A 1 86 ? 7.579 -3.039 12.604 1.00 76.94 86 VAL A O 1
ATOM 662 N N . SER A 1 87 ? 8.213 -1.585 11.034 1.00 67.94 87 SER A N 1
ATOM 663 C CA . SER A 1 87 ? 9.629 -1.998 11.036 1.00 67.94 87 SER A CA 1
ATOM 664 C C . SER A 1 87 ? 10.348 -1.726 12.360 1.00 67.94 87 SER A C 1
ATOM 666 O O . SER A 1 87 ? 11.305 -2.420 12.700 1.00 67.94 87 SER A O 1
ATOM 668 N N . GLY A 1 88 ? 9.893 -0.733 13.126 1.00 59.53 88 GLY A N 1
ATOM 669 C CA . GLY A 1 88 ? 10.636 -0.185 14.261 1.00 59.53 88 GLY A CA 1
ATOM 670 C C . GLY A 1 88 ? 11.719 0.818 13.843 1.00 59.53 88 GLY A C 1
ATOM 671 O O . GLY A 1 88 ? 12.451 1.295 14.704 1.00 59.53 88 GLY A O 1
ATOM 672 N N . THR A 1 89 ? 11.811 1.167 12.552 1.00 51.72 89 THR A N 1
ATOM 673 C CA . THR A 1 89 ? 12.845 2.071 12.010 1.00 51.72 89 THR A CA 1
ATOM 674 C C . THR A 1 89 ? 12.388 3.522 11.866 1.00 51.72 89 THR A C 1
ATOM 676 O O . THR A 1 89 ? 13.236 4.409 11.800 1.00 51.72 89 THR A O 1
ATOM 679 N N . LEU A 1 90 ? 11.077 3.801 11.868 1.00 55.44 90 LEU A N 1
ATOM 680 C CA . LEU A 1 90 ? 10.576 5.181 11.908 1.00 55.44 90 LEU A CA 1
ATOM 681 C C . LEU A 1 90 ? 10.877 5.825 13.271 1.00 55.44 90 LEU A C 1
ATOM 683 O O . LEU A 1 90 ? 10.491 5.319 14.325 1.00 55.44 90 LEU A O 1
ATOM 687 N N . SER A 1 91 ? 11.550 6.971 13.239 1.00 48.81 91 SER A N 1
ATOM 688 C CA . SER A 1 91 ? 12.114 7.678 14.398 1.00 48.81 91 SER A CA 1
ATOM 689 C C . SER A 1 91 ? 11.088 8.445 15.250 1.00 48.81 91 SER A C 1
ATOM 691 O O . SER A 1 91 ? 11.431 8.961 16.313 1.00 48.81 91 SER A O 1
ATOM 693 N N . SER A 1 92 ? 9.822 8.505 14.828 1.00 58.25 92 SER A N 1
ATOM 694 C CA . SER A 1 92 ? 8.740 9.189 15.547 1.00 58.25 92 SER A CA 1
ATOM 695 C C . SER A 1 92 ? 8.132 8.287 16.631 1.00 58.25 92 SER A C 1
ATOM 697 O O . SER A 1 92 ? 7.420 7.330 16.317 1.00 58.25 92 SER A O 1
ATOM 699 N N . SER A 1 93 ? 8.323 8.641 17.909 1.00 63.66 93 SER A N 1
ATOM 700 C CA . SER A 1 93 ? 7.716 7.950 19.064 1.00 63.66 93 SER A CA 1
ATOM 701 C C . SER A 1 93 ? 6.180 7.929 19.042 1.00 63.66 93 SER A C 1
ATOM 703 O O . SER A 1 93 ? 5.564 7.079 19.677 1.00 63.66 93 SER A O 1
ATOM 705 N N . GLU A 1 94 ? 5.554 8.823 18.277 1.00 66.75 94 GLU A N 1
ATOM 706 C CA . GLU A 1 94 ? 4.098 8.916 18.104 1.00 66.75 94 GLU A CA 1
ATOM 707 C C . GLU A 1 94 ? 3.508 7.856 17.155 1.00 66.75 94 GLU A C 1
ATOM 709 O O . GLU A 1 94 ? 2.289 7.689 17.104 1.00 66.75 94 GLU A O 1
ATOM 714 N N . ASN A 1 95 ? 4.359 7.149 16.400 1.00 73.44 95 ASN A N 1
ATOM 715 C CA . ASN A 1 95 ? 3.947 6.089 15.471 1.00 73.44 95 ASN A CA 1
ATOM 716 C C . ASN A 1 95 ? 4.130 4.694 16.098 1.00 73.44 95 ASN A C 1
ATOM 718 O O . ASN A 1 95 ? 4.030 3.685 15.409 1.00 73.44 95 ASN A O 1
ATOM 722 N N . ILE A 1 96 ? 4.450 4.606 17.390 1.00 81.44 96 ILE A N 1
ATOM 723 C CA . ILE A 1 96 ? 4.600 3.325 18.088 1.00 81.44 96 ILE A CA 1
ATOM 724 C C . ILE A 1 96 ? 3.211 2.700 18.282 1.00 81.44 96 ILE A C 1
ATOM 726 O O . ILE A 1 96 ? 2.239 3.411 18.494 1.00 81.44 96 ILE A O 1
ATOM 730 N N . ALA A 1 97 ? 3.098 1.373 18.217 1.00 84.81 97 ALA A N 1
ATOM 731 C CA . ALA A 1 97 ? 1.853 0.685 18.556 1.00 84.81 97 ALA A CA 1
ATOM 732 C C . ALA A 1 97 ? 1.467 0.949 20.027 1.00 84.81 97 ALA A C 1
ATOM 734 O O . ALA A 1 97 ? 2.262 0.686 20.931 1.00 84.81 97 ALA A O 1
ATOM 735 N N . HIS A 1 98 ? 0.257 1.456 20.277 1.00 85.38 98 HIS A N 1
ATOM 736 C CA . HIS A 1 98 ? -0.166 1.894 21.616 1.00 85.38 98 HIS A CA 1
ATOM 737 C C . HIS A 1 98 ? -1.064 0.906 22.350 1.00 85.38 98 HIS A C 1
ATOM 739 O O . HIS A 1 98 ? -1.114 0.927 23.580 1.00 85.38 98 HIS A O 1
ATOM 745 N N . ASP A 1 99 ? -1.797 0.069 21.622 1.00 89.56 99 ASP A N 1
ATOM 746 C CA . ASP A 1 99 ? -2.756 -0.860 22.205 1.00 89.56 99 ASP A CA 1
ATOM 747 C C . ASP A 1 99 ? -2.579 -2.284 21.673 1.00 89.56 99 ASP A C 1
ATOM 749 O O . ASP A 1 99 ? -1.757 -2.563 20.797 1.00 89.56 99 ASP A O 1
ATOM 753 N N . SER A 1 100 ? -3.344 -3.214 22.246 1.00 89.31 100 SER A N 1
ATOM 754 C CA . SER A 1 100 ? -3.275 -4.627 21.883 1.00 89.31 100 SER A CA 1
ATOM 755 C C . SER A 1 100 ? -3.612 -4.876 20.416 1.00 89.31 100 SER A C 1
ATOM 757 O O . SER A 1 100 ? -3.008 -5.762 19.816 1.00 89.31 100 SER A O 1
ATOM 759 N N . PHE A 1 101 ? -4.533 -4.100 19.834 1.00 92.19 101 PHE A N 1
ATOM 760 C CA . PHE A 1 101 ? -4.870 -4.216 18.419 1.00 92.19 101 PHE A CA 1
ATOM 761 C C . PHE A 1 101 ? -3.662 -3.846 17.559 1.00 92.19 101 PHE A C 1
ATOM 763 O O . PHE A 1 101 ? -3.262 -4.633 16.708 1.00 92.19 101 PHE A O 1
ATOM 770 N N . GLU A 1 102 ? -3.039 -2.690 17.802 1.00 90.75 102 GLU A N 1
ATOM 771 C CA . GLU A 1 102 ? -1.891 -2.214 17.019 1.00 90.75 102 GLU A CA 1
ATOM 772 C C . GLU A 1 102 ? -0.686 -3.148 17.164 1.00 90.75 102 GLU A C 1
ATOM 774 O O . GLU A 1 102 ? -0.017 -3.453 16.178 1.00 90.75 102 GLU A O 1
ATOM 779 N N . ILE A 1 103 ? -0.443 -3.674 18.368 1.00 89.44 103 ILE A N 1
ATOM 780 C CA . ILE A 1 103 ? 0.624 -4.656 18.608 1.00 89.44 103 ILE A CA 1
ATOM 781 C C . ILE A 1 103 ? 0.355 -5.943 17.816 1.00 89.44 103 ILE A C 1
ATOM 783 O O . ILE A 1 103 ? 1.245 -6.448 17.127 1.00 89.44 103 ILE A O 1
ATOM 787 N N . ASN A 1 104 ? -0.871 -6.470 17.874 1.00 88.38 104 ASN A N 1
ATOM 788 C CA . ASN A 1 104 ? -1.249 -7.676 17.139 1.00 88.38 104 ASN A CA 1
ATOM 789 C C . ASN A 1 104 ? -1.218 -7.455 15.623 1.00 88.38 104 ASN A C 1
ATOM 791 O O . ASN A 1 104 ? -0.768 -8.339 14.893 1.00 88.38 104 ASN A O 1
ATOM 795 N N . ALA A 1 105 ? -1.627 -6.274 15.162 1.00 89.69 105 ALA A N 1
ATOM 796 C CA . ALA A 1 105 ? -1.551 -5.865 13.770 1.00 89.69 105 ALA A CA 1
ATOM 797 C C . ALA A 1 105 ? -0.100 -5.856 13.279 1.00 89.69 105 ALA A C 1
ATOM 799 O O . ALA A 1 105 ? 0.201 -6.517 12.291 1.00 89.69 105 ALA A O 1
ATOM 800 N N . VAL A 1 106 ? 0.826 -5.213 14.000 1.00 87.50 106 VAL A N 1
ATOM 801 C CA . VAL A 1 106 ? 2.263 -5.225 13.662 1.00 87.50 106 VAL A CA 1
ATOM 802 C C . VAL A 1 106 ? 2.784 -6.660 13.550 1.00 87.50 106 VAL A C 1
ATOM 804 O O . VAL A 1 106 ? 3.444 -7.007 12.573 1.00 87.50 106 VAL A O 1
ATOM 807 N N . LEU A 1 107 ? 2.453 -7.524 14.515 1.00 86.19 107 LEU A N 1
ATOM 808 C CA . LEU A 1 107 ? 2.874 -8.929 14.498 1.00 86.19 107 LEU A CA 1
ATOM 809 C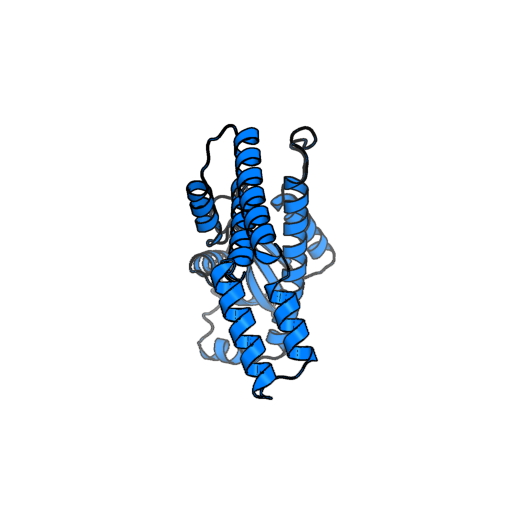 C . LEU A 1 107 ? 2.266 -9.725 13.334 1.00 86.19 107 LEU A C 1
ATOM 811 O O . LEU A 1 107 ? 2.913 -10.631 12.811 1.00 86.19 107 LEU A O 1
ATOM 815 N N . ALA A 1 108 ? 1.024 -9.432 12.955 1.00 85.25 108 ALA A N 1
ATOM 816 C CA . ALA A 1 108 ? 0.326 -10.065 11.843 1.00 85.25 108 ALA A CA 1
ATOM 817 C C . ALA A 1 108 ? 0.904 -9.631 10.490 1.00 85.25 108 ALA A C 1
ATOM 819 O O . ALA A 1 108 ? 1.181 -10.482 9.645 1.00 85.25 108 ALA A O 1
ATOM 820 N N . LEU A 1 109 ? 1.127 -8.331 10.308 1.00 85.50 109 LEU A N 1
ATOM 821 C CA . LEU A 1 109 ? 1.646 -7.747 9.073 1.00 85.50 109 LEU A CA 1
ATOM 822 C C . LEU A 1 109 ? 3.107 -8.148 8.830 1.00 85.50 109 LEU A C 1
ATOM 824 O O . LEU A 1 109 ? 3.449 -8.528 7.716 1.00 85.50 109 LEU A O 1
ATOM 828 N N . LYS A 1 110 ? 3.941 -8.221 9.879 1.00 82.12 110 LYS A N 1
ATOM 829 C CA . LYS A 1 110 ? 5.303 -8.789 9.784 1.00 82.12 110 LYS A CA 1
ATOM 830 C C . LYS A 1 110 ? 5.343 -10.248 9.337 1.00 82.12 110 LYS A C 1
ATOM 832 O O . LYS A 1 110 ? 6.362 -10.716 8.850 1.00 82.12 110 LYS A O 1
ATOM 837 N N . LYS A 1 111 ? 4.246 -10.989 9.507 1.00 83.19 111 LYS A N 1
ATOM 838 C CA . LYS A 1 111 ? 4.112 -12.367 9.008 1.00 83.19 111 LYS A CA 1
ATOM 839 C C . LYS A 1 111 ? 3.598 -12.421 7.564 1.00 83.19 111 LYS A C 1
ATOM 841 O O . LYS A 1 111 ? 3.187 -13.491 7.124 1.00 83.19 111 LYS A O 1
ATOM 846 N N . GLY A 1 112 ? 3.575 -11.290 6.858 1.00 81.19 112 GLY A N 1
ATOM 847 C CA . GLY A 1 112 ? 3.137 -11.193 5.467 1.00 81.19 112 GLY A CA 1
ATOM 848 C C . GLY A 1 112 ? 1.621 -11.230 5.285 1.00 81.19 112 GLY A C 1
ATOM 849 O O . GLY A 1 112 ? 1.147 -11.590 4.212 1.00 81.19 112 GLY A O 1
ATOM 850 N N . ARG A 1 113 ? 0.829 -10.915 6.322 1.00 82.19 113 ARG A N 1
ATOM 851 C CA . ARG A 1 113 ? -0.620 -10.759 6.133 1.00 82.19 113 ARG A CA 1
ATOM 852 C C . ARG A 1 113 ? -0.923 -9.463 5.389 1.00 82.19 113 ARG A C 1
ATOM 854 O O . ARG A 1 113 ? -0.374 -8.423 5.726 1.00 82.19 113 ARG A O 1
ATOM 861 N N . GLU A 1 114 ? -1.868 -9.531 4.457 1.00 83.69 114 GLU A N 1
ATOM 862 C CA . GLU A 1 114 ? -2.349 -8.375 3.685 1.00 83.69 114 GLU A CA 1
ATOM 863 C C . GLU A 1 114 ? -3.137 -7.375 4.540 1.00 83.69 114 GLU A C 1
ATOM 865 O O . GLU A 1 114 ? -3.186 -6.191 4.237 1.00 83.69 114 GLU A O 1
ATOM 870 N N . SER A 1 115 ? -3.774 -7.840 5.616 1.00 88.88 115 SER A N 1
ATOM 871 C CA . SER A 1 115 ? -4.466 -6.984 6.579 1.00 88.88 115 SER A CA 1
ATOM 872 C C . SER A 1 115 ? -4.677 -7.692 7.919 1.00 88.88 115 SER A C 1
ATOM 874 O O . SER A 1 115 ? -4.538 -8.917 8.048 1.00 88.88 115 SER A O 1
ATOM 876 N N . PHE A 1 116 ? -5.021 -6.908 8.938 1.00 91.62 116 PHE A N 1
ATOM 877 C CA . PHE A 1 116 ? -5.467 -7.388 10.243 1.00 91.62 116 PHE A CA 1
ATOM 878 C C . PHE A 1 116 ? -6.738 -6.643 10.654 1.00 91.62 116 PHE A C 1
ATOM 880 O O . PHE A 1 116 ? -6.747 -5.417 10.637 1.00 91.62 116 PHE A O 1
ATOM 887 N N . GLU A 1 117 ? -7.804 -7.361 11.015 1.00 93.50 117 GLU A N 1
ATOM 888 C CA . GLU A 1 117 ? -9.098 -6.765 11.364 1.00 93.50 117 GLU A CA 1
ATOM 889 C C . GLU A 1 117 ? -9.649 -7.299 12.690 1.00 93.50 117 GLU A C 1
ATOM 891 O O . GLU A 1 117 ? -9.541 -8.489 12.990 1.00 93.50 117 GLU A O 1
ATOM 896 N N . GLU A 1 118 ? -10.286 -6.418 13.460 1.00 91.94 118 GLU A N 1
ATOM 897 C CA . GLU A 1 118 ? -11.047 -6.752 14.664 1.00 91.94 118 GLU A CA 1
ATOM 898 C C . GLU A 1 118 ? -12.335 -5.919 14.716 1.00 91.94 118 GLU A C 1
ATOM 900 O O . GLU A 1 118 ? -12.418 -4.817 14.170 1.00 91.94 118 GLU A O 1
ATOM 905 N N . ILE A 1 119 ? -13.361 -6.451 15.382 1.00 91.12 119 ILE A N 1
ATOM 906 C CA . ILE A 1 119 ? -14.563 -5.685 15.715 1.00 91.12 119 ILE A CA 1
ATOM 907 C C . ILE A 1 119 ? -14.490 -5.321 17.184 1.00 91.12 119 ILE A C 1
ATOM 909 O O . ILE A 1 119 ? -14.379 -6.196 18.042 1.00 91.12 119 ILE A O 1
ATOM 913 N N . GLU A 1 120 ? -14.626 -4.036 17.464 1.00 89.38 120 GLU A N 1
ATOM 914 C CA . GLU A 1 120 ? -14.646 -3.502 18.817 1.00 89.38 120 GLU A CA 1
ATOM 915 C C . GLU A 1 120 ? -15.959 -2.769 19.087 1.00 89.38 120 GLU A C 1
ATOM 917 O O . GLU A 1 120 ? -16.667 -2.342 18.175 1.00 89.38 120 GLU A O 1
ATOM 922 N N . ILE A 1 121 ? -16.318 -2.662 20.364 1.00 88.06 121 ILE A N 1
ATOM 923 C CA . ILE A 1 121 ? -17.512 -1.943 20.801 1.00 88.06 121 ILE A CA 1
ATOM 924 C C . ILE A 1 121 ? -17.041 -0.763 21.645 1.00 88.06 121 ILE A C 1
ATOM 926 O O . ILE A 1 121 ? -16.468 -0.969 22.716 1.00 88.06 121 ILE A O 1
ATOM 930 N N . ARG A 1 122 ? -17.299 0.465 21.184 1.00 86.75 122 ARG A N 1
ATOM 931 C CA . ARG A 1 122 ? -17.056 1.694 21.954 1.00 86.75 122 ARG A CA 1
ATOM 932 C C . ARG A 1 122 ? -18.381 2.387 22.189 1.00 86.75 122 ARG A C 1
ATOM 934 O O . ARG A 1 122 ? -19.117 2.637 21.244 1.00 86.75 122 ARG A O 1
ATOM 941 N N . GLU A 1 123 ? -18.700 2.655 23.452 1.00 87.12 123 GLU A N 1
ATOM 942 C CA . GLU A 1 123 ? -19.916 3.396 23.824 1.00 87.12 123 GLU A CA 1
ATOM 943 C C . GLU A 1 123 ? -21.212 2.784 23.246 1.00 87.12 123 GLU A C 1
ATOM 945 O O . GLU A 1 123 ? -22.171 3.478 22.932 1.00 87.12 123 GLU A O 1
ATOM 950 N N . GLY A 1 124 ? -21.243 1.454 23.093 1.00 85.94 124 GLY A N 1
ATOM 951 C CA . GLY A 1 124 ? -22.379 0.726 22.516 1.00 85.94 124 GLY A CA 1
ATOM 952 C C . GLY A 1 124 ? -22.437 0.723 20.984 1.00 85.94 124 GLY A C 1
ATOM 953 O O . GLY A 1 124 ? -23.293 0.047 20.419 1.00 85.94 124 GLY A O 1
ATOM 954 N N . ILE A 1 125 ? -21.514 1.408 20.310 1.00 87.12 125 ILE A N 1
ATOM 955 C CA . ILE A 1 125 ? -21.381 1.422 18.853 1.00 87.12 125 ILE A CA 1
ATOM 956 C C . ILE A 1 125 ? -20.360 0.356 18.444 1.00 87.12 125 ILE A C 1
ATOM 958 O O . ILE A 1 125 ? -19.278 0.252 19.027 1.00 87.12 125 ILE A O 1
ATOM 962 N N . ARG A 1 126 ? -20.712 -0.457 17.443 1.00 91.12 126 ARG A N 1
ATOM 963 C CA . ARG A 1 126 ? -19.797 -1.420 16.821 1.00 91.12 126 ARG A CA 1
ATOM 964 C C . ARG A 1 126 ? -18.879 -0.682 15.856 1.00 91.12 126 ARG A C 1
ATOM 966 O O . ARG A 1 126 ? -19.359 0.062 15.007 1.00 91.12 126 ARG A O 1
ATOM 973 N N . PHE A 1 127 ? -17.587 -0.955 15.928 1.00 90.56 127 PHE A N 1
ATOM 974 C CA . PHE A 1 127 ? -16.602 -0.465 14.978 1.00 90.56 127 PHE A CA 1
ATOM 975 C C . PHE A 1 127 ? -15.861 -1.630 14.344 1.00 90.56 127 PHE A C 1
ATOM 977 O O . PHE A 1 127 ? -15.563 -2.628 15.001 1.00 90.56 127 PHE A O 1
ATOM 984 N N . LEU A 1 128 ? -15.555 -1.481 13.063 1.00 92.56 128 LEU A N 1
ATOM 985 C CA . LEU A 1 128 ? -14.579 -2.291 12.367 1.00 92.56 128 LEU A CA 1
ATOM 986 C C . LEU A 1 128 ? -13.241 -1.554 12.435 1.00 92.56 128 LEU A C 1
ATOM 988 O O . LEU A 1 128 ? -13.117 -0.433 11.932 1.00 92.56 128 LEU A O 1
ATOM 992 N N . ARG A 1 129 ? -12.252 -2.191 13.060 1.00 93.94 129 ARG A N 1
ATOM 993 C CA . ARG A 1 129 ? -10.882 -1.698 13.115 1.00 93.94 129 ARG A CA 1
ATOM 994 C C . ARG A 1 129 ? -10.009 -2.545 12.205 1.00 93.94 129 ARG A C 1
ATOM 996 O O . ARG A 1 129 ? -10.018 -3.768 12.319 1.00 93.94 129 ARG A O 1
ATOM 1003 N N . VAL A 1 130 ? -9.280 -1.909 11.295 1.00 92.25 130 VAL A N 1
ATOM 1004 C CA . VAL A 1 130 ? -8.444 -2.604 10.302 1.00 92.25 130 VAL A CA 1
ATOM 1005 C C . VAL A 1 130 ? -7.069 -1.967 10.255 1.00 92.25 130 VAL A C 1
ATOM 1007 O O . VAL A 1 130 ? -6.956 -0.754 10.372 1.00 92.25 130 VAL A O 1
ATOM 1010 N N . ALA A 1 131 ? -6.033 -2.779 10.092 1.00 91.50 131 ALA A N 1
ATOM 1011 C CA . ALA A 1 131 ? -4.680 -2.344 9.796 1.00 91.50 131 ALA A CA 1
ATOM 1012 C C . ALA A 1 131 ? -4.262 -2.886 8.428 1.00 91.50 131 ALA A C 1
ATOM 1014 O O . ALA A 1 131 ? -4.382 -4.092 8.184 1.00 91.50 131 ALA A O 1
ATOM 1015 N N . MET A 1 132 ? -3.764 -2.000 7.567 1.00 88.44 132 MET A N 1
ATOM 1016 C CA . MET A 1 132 ? -3.258 -2.335 6.235 1.00 88.44 132 MET A CA 1
ATOM 1017 C C . MET A 1 132 ? -1.800 -1.886 6.099 1.00 88.44 132 MET A C 1
ATOM 1019 O O . MET A 1 132 ? -1.458 -0.798 6.573 1.00 88.44 132 MET A O 1
ATOM 1023 N N . PRO A 1 133 ? -0.925 -2.723 5.518 1.00 86.56 133 PRO A N 1
ATOM 1024 C CA . PRO A 1 133 ? 0.479 -2.392 5.332 1.00 86.56 133 PRO A CA 1
ATOM 1025 C C . PRO A 1 133 ? 0.628 -1.246 4.329 1.00 86.56 133 PRO A C 1
ATOM 1027 O O . PRO A 1 133 ? -0.029 -1.238 3.293 1.00 86.56 133 PRO A O 1
ATOM 1030 N N . VAL A 1 134 ? 1.534 -0.312 4.617 1.00 76.44 134 VAL A N 1
ATOM 1031 C CA . VAL A 1 134 ? 1.944 0.725 3.667 1.00 76.44 134 VAL A CA 1
ATOM 1032 C C . VAL A 1 134 ? 3.359 0.415 3.191 1.00 76.44 134 VAL A C 1
ATOM 1034 O O . VAL A 1 134 ? 4.273 0.335 4.025 1.00 76.44 134 VAL A O 1
ATOM 1037 N N . PRO A 1 135 ? 3.576 0.274 1.874 1.00 66.25 135 PRO A N 1
ATOM 1038 C CA . PRO A 1 135 ? 4.914 0.194 1.316 1.00 66.25 135 PRO A CA 1
ATOM 1039 C C . PRO A 1 135 ? 5.553 1.584 1.399 1.00 66.25 135 PRO A C 1
ATOM 1041 O O . PRO A 1 135 ? 5.369 2.427 0.527 1.00 66.25 135 PRO A O 1
ATOM 1044 N N . ILE A 1 136 ? 6.275 1.863 2.485 1.00 62.69 136 ILE A N 1
ATOM 1045 C CA . ILE A 1 136 ? 7.083 3.081 2.564 1.00 62.69 136 ILE A CA 1
ATOM 1046 C C . ILE A 1 136 ? 8.421 2.800 1.895 1.00 62.69 136 ILE A C 1
ATOM 1048 O O . ILE A 1 136 ? 9.146 1.886 2.279 1.00 62.69 136 ILE A O 1
ATOM 1052 N N . ILE A 1 137 ? 8.780 3.635 0.929 1.00 62.06 137 ILE A N 1
ATOM 1053 C CA . ILE A 1 137 ? 10.108 3.619 0.332 1.00 62.06 137 ILE A CA 1
ATOM 1054 C C . ILE A 1 137 ? 11.060 4.346 1.289 1.00 62.06 137 ILE A C 1
ATOM 1056 O O . ILE A 1 137 ? 11.043 5.574 1.390 1.00 62.06 137 ILE A O 1
ATOM 1060 N N . ALA A 1 138 ? 11.872 3.582 2.029 1.00 57.47 138 ALA A N 1
ATOM 1061 C CA . ALA A 1 138 ? 12.724 4.105 3.103 1.00 57.47 138 ALA A CA 1
ATOM 1062 C C . ALA A 1 138 ? 13.766 5.128 2.628 1.00 57.47 138 ALA A C 1
ATOM 1064 O O . ALA A 1 138 ? 14.168 6.008 3.390 1.00 57.47 138 ALA A O 1
ATOM 1065 N N . ASN A 1 139 ? 14.259 4.984 1.396 1.00 63.94 139 ASN A N 1
ATOM 1066 C CA . ASN A 1 139 ? 15.300 5.838 0.835 1.00 63.94 139 ASN A CA 1
ATOM 1067 C C . ASN A 1 139 ? 15.323 5.774 -0.704 1.00 63.94 139 ASN A C 1
ATOM 1069 O O . ASN A 1 139 ? 14.685 4.926 -1.326 1.00 63.94 139 ASN A O 1
ATOM 1073 N N . LYS A 1 140 ? 16.095 6.680 -1.316 1.00 65.44 140 LYS A N 1
ATOM 1074 C CA . LYS A 1 140 ? 16.235 6.799 -2.776 1.00 65.44 140 LYS A CA 1
ATOM 1075 C C . LYS A 1 140 ? 16.788 5.522 -3.429 1.00 65.44 140 LYS A C 1
ATOM 1077 O O . LYS A 1 140 ? 16.383 5.204 -4.542 1.00 65.44 140 LYS A O 1
ATOM 1082 N N . GLY A 1 141 ? 17.655 4.785 -2.728 1.00 66.69 141 GLY A N 1
ATOM 1083 C CA . GLY A 1 141 ? 18.189 3.496 -3.174 1.00 66.69 141 GLY A CA 1
ATOM 1084 C C . GLY A 1 141 ? 17.097 2.442 -3.328 1.00 66.69 141 GLY A C 1
ATOM 1085 O O . GLY A 1 141 ? 16.965 1.872 -4.406 1.00 66.69 141 GLY A O 1
ATOM 1086 N N . ALA A 1 142 ? 16.239 2.283 -2.316 1.00 66.00 142 ALA A N 1
ATOM 1087 C CA . ALA A 1 142 ? 15.068 1.406 -2.374 1.00 66.00 142 ALA A CA 1
ATOM 1088 C C . ALA A 1 142 ? 14.129 1.784 -3.538 1.00 66.00 142 ALA A C 1
ATOM 1090 O O . ALA A 1 142 ? 13.779 0.925 -4.342 1.00 66.00 142 ALA A O 1
ATOM 1091 N N . ARG A 1 143 ? 13.847 3.086 -3.742 1.00 71.44 143 ARG A N 1
ATOM 1092 C CA . ARG A 1 143 ? 13.045 3.566 -4.892 1.00 71.44 143 ARG A CA 1
ATOM 1093 C C . ARG A 1 143 ? 13.616 3.089 -6.227 1.00 71.44 143 ARG A C 1
ATOM 1095 O O . ARG A 1 143 ? 12.899 2.534 -7.056 1.00 71.44 143 ARG A O 1
ATOM 1102 N N . ILE A 1 144 ? 14.903 3.358 -6.443 1.00 69.62 144 ILE A N 1
ATOM 1103 C CA . ILE A 1 144 ? 15.600 3.029 -7.689 1.00 69.62 144 ILE A CA 1
ATOM 1104 C C . ILE A 1 144 ? 15.653 1.515 -7.878 1.00 69.62 144 ILE A C 1
ATOM 1106 O O . ILE A 1 144 ? 15.461 1.033 -8.991 1.00 69.62 144 ILE A O 1
ATOM 1110 N N . ALA A 1 145 ? 15.847 0.762 -6.799 1.00 72.81 145 ALA A N 1
ATOM 1111 C CA . ALA A 1 145 ? 15.844 -0.686 -6.833 1.00 72.81 145 ALA A CA 1
ATOM 1112 C C . ALA A 1 145 ? 14.465 -1.256 -7.227 1.00 72.81 145 ALA A C 1
ATOM 1114 O O . ALA A 1 145 ? 14.397 -2.131 -8.093 1.00 72.81 145 ALA A O 1
ATOM 1115 N N . GLY A 1 146 ? 13.369 -0.700 -6.700 1.00 70.81 146 GLY A N 1
ATOM 1116 C CA . GLY A 1 146 ? 12.003 -1.048 -7.104 1.00 70.81 146 GLY A CA 1
ATOM 1117 C C . GLY A 1 146 ? 11.684 -0.688 -8.563 1.00 70.81 146 GLY A C 1
ATOM 1118 O O . GLY A 1 146 ? 11.061 -1.470 -9.281 1.00 70.81 146 GLY A O 1
ATOM 1119 N N . GLU A 1 147 ? 12.154 0.460 -9.058 1.00 72.81 147 GLU A N 1
ATOM 1120 C CA . GLU A 1 147 ? 12.021 0.824 -10.480 1.00 72.81 147 GLU A CA 1
ATOM 1121 C C . GLU A 1 147 ? 12.828 -0.110 -11.396 1.00 72.81 147 GLU A C 1
ATOM 1123 O O . GLU A 1 147 ? 12.343 -0.514 -12.453 1.00 72.81 147 GLU A O 1
ATOM 1128 N N . ILE A 1 148 ? 14.033 -0.505 -10.978 1.00 78.06 148 ILE A N 1
ATOM 1129 C CA . ILE A 1 148 ? 14.859 -1.497 -11.676 1.00 78.06 148 ILE A CA 1
ATOM 1130 C C . ILE A 1 148 ? 14.156 -2.861 -11.713 1.00 78.06 148 ILE A C 1
ATOM 1132 O O . ILE A 1 148 ? 14.192 -3.520 -12.755 1.00 78.06 148 ILE A O 1
ATOM 1136 N N . ALA A 1 149 ? 13.498 -3.271 -10.624 1.00 78.56 149 ALA A N 1
ATOM 1137 C CA . ALA A 1 149 ? 12.726 -4.511 -10.565 1.00 78.56 149 ALA A CA 1
ATOM 1138 C C . ALA A 1 149 ? 11.537 -4.492 -11.541 1.00 78.56 149 ALA A C 1
ATOM 1140 O O . ALA A 1 149 ? 11.398 -5.418 -12.339 1.00 78.56 149 ALA A O 1
ATOM 1141 N N . LYS A 1 150 ? 10.757 -3.400 -11.580 1.00 75.44 150 LYS A N 1
ATOM 1142 C CA . LYS A 1 150 ? 9.659 -3.222 -12.554 1.00 75.44 150 LYS A CA 1
ATOM 1143 C C . LYS A 1 150 ? 10.151 -3.282 -14.000 1.00 75.44 150 LYS A C 1
ATOM 1145 O O . LYS A 1 150 ? 9.590 -3.999 -14.819 1.00 75.44 150 LYS A O 1
ATOM 1150 N N . LEU A 1 151 ? 11.245 -2.582 -14.308 1.00 76.31 151 LEU A N 1
ATOM 1151 C CA . LEU A 1 151 ? 11.871 -2.627 -15.633 1.00 76.31 151 LEU A CA 1
ATOM 1152 C C . LEU A 1 151 ? 12.352 -4.037 -16.008 1.00 76.31 151 LEU A C 1
ATOM 1154 O O . LEU A 1 151 ? 12.365 -4.399 -17.185 1.00 76.31 151 LEU A O 1
ATOM 1158 N N . GLN A 1 152 ? 12.761 -4.834 -15.022 1.00 77.44 152 GLN A N 1
ATOM 1159 C CA . GLN A 1 152 ? 13.183 -6.214 -15.224 1.00 77.44 152 GLN A CA 1
ATOM 1160 C C . GLN A 1 152 ? 11.997 -7.153 -15.474 1.00 77.44 152 GLN A C 1
ATOM 1162 O O . GLN A 1 152 ? 12.107 -8.005 -16.353 1.00 77.44 152 GLN A O 1
ATOM 1167 N N . GLU A 1 153 ? 10.868 -6.971 -14.788 1.00 76.50 153 GLU A N 1
ATOM 1168 C CA . GLU A 1 153 ? 9.609 -7.676 -15.078 1.00 76.50 153 GLU A CA 1
ATOM 1169 C C . GLU A 1 153 ? 9.081 -7.324 -16.477 1.00 76.50 153 GLU A C 1
ATOM 1171 O O . GLU A 1 153 ? 8.811 -8.215 -17.282 1.00 76.50 153 GLU A O 1
ATOM 1176 N N . GLU A 1 154 ? 9.059 -6.035 -16.833 1.00 72.06 154 GLU A N 1
ATOM 1177 C CA . GLU A 1 154 ? 8.687 -5.569 -18.178 1.00 72.06 154 GLU A CA 1
ATOM 1178 C C . GLU A 1 154 ? 9.611 -6.107 -19.280 1.00 72.06 154 GLU A C 1
ATOM 1180 O O . GLU A 1 154 ? 9.202 -6.219 -20.439 1.00 72.06 154 GLU A O 1
ATOM 1185 N N . GLY A 1 155 ? 10.869 -6.398 -18.938 1.00 65.06 155 GLY A N 1
ATOM 1186 C CA . GLY A 1 155 ? 11.845 -7.025 -19.822 1.00 65.06 155 GLY A CA 1
ATOM 1187 C C . GLY A 1 155 ? 11.725 -8.549 -19.895 1.00 65.06 155 GLY A C 1
ATOM 1188 O O . GLY A 1 155 ? 12.071 -9.119 -20.929 1.00 65.06 155 GLY A O 1
ATOM 1189 N N . ALA A 1 156 ? 11.237 -9.203 -18.837 1.00 61.25 156 ALA A N 1
ATOM 1190 C CA . ALA A 1 156 ? 11.092 -10.658 -18.747 1.00 61.25 156 ALA A CA 1
ATOM 1191 C C . ALA A 1 156 ? 9.958 -11.196 -19.635 1.00 61.25 156 ALA A C 1
ATOM 1193 O O . ALA A 1 156 ? 10.089 -12.285 -20.192 1.00 61.25 156 ALA A O 1
ATOM 1194 N N . ASP A 1 157 ? 8.900 -10.405 -19.824 1.00 59.66 157 ASP A N 1
ATOM 1195 C CA . ASP A 1 157 ? 7.778 -10.728 -20.717 1.00 59.66 157 ASP A CA 1
ATOM 1196 C C . ASP A 1 157 ? 8.049 -10.392 -22.193 1.00 59.66 157 ASP A C 1
ATOM 1198 O O . ASP A 1 157 ? 7.223 -10.673 -23.068 1.00 59.66 157 ASP A O 1
ATOM 1202 N N . LEU A 1 158 ? 9.207 -9.802 -22.517 1.00 57.62 158 LEU A N 1
ATOM 1203 C CA . LEU A 1 158 ? 9.571 -9.588 -23.913 1.00 57.62 158 LEU A CA 1
ATOM 1204 C C . LEU A 1 158 ? 9.999 -10.916 -24.542 1.00 57.62 158 LEU A C 1
ATOM 1206 O O . LEU A 1 158 ? 10.906 -11.576 -24.027 1.00 57.62 158 LEU A O 1
ATOM 1210 N N . PRO A 1 159 ? 9.411 -11.308 -25.689 1.00 57.94 159 PRO A N 1
ATOM 1211 C CA . PRO A 1 159 ? 9.856 -12.496 -26.392 1.00 57.94 159 PRO A CA 1
ATOM 1212 C C . PRO A 1 159 ? 11.344 -12.353 -26.714 1.00 57.94 159 PRO A C 1
ATOM 1214 O O . PRO A 1 159 ? 11.784 -11.323 -27.235 1.00 57.94 159 PRO A O 1
ATOM 1217 N N . VAL A 1 160 ? 12.115 -13.398 -26.391 1.00 61.12 160 VAL A N 1
ATOM 1218 C CA . VAL A 1 160 ? 13.549 -13.454 -26.687 1.00 61.12 160 VAL A CA 1
ATOM 1219 C C . VAL A 1 160 ? 13.740 -13.092 -28.162 1.00 61.12 160 VAL A C 1
ATOM 1221 O O . VAL A 1 160 ? 13.146 -13.758 -29.018 1.00 61.12 160 VAL A O 1
ATOM 1224 N N . PRO A 1 161 ? 14.537 -12.055 -28.487 1.00 61.34 161 PRO A N 1
ATOM 1225 C CA . PRO A 1 161 ? 14.720 -11.640 -29.865 1.00 61.34 161 PRO A CA 1
ATOM 1226 C C . PRO A 1 161 ? 15.201 -12.825 -30.702 1.00 61.34 161 PRO A C 1
ATOM 1228 O O . PRO A 1 161 ? 16.241 -13.424 -30.416 1.00 61.34 161 PRO A O 1
ATOM 1231 N N . LEU A 1 162 ? 14.437 -13.183 -31.735 1.00 65.12 162 LEU A N 1
ATOM 1232 C CA . LEU A 1 162 ? 14.866 -14.205 -32.681 1.00 65.12 162 LEU A CA 1
ATOM 1233 C C . LEU A 1 162 ? 16.155 -13.733 -33.362 1.00 65.12 162 LEU A C 1
ATOM 1235 O O . LEU A 1 162 ? 16.238 -12.596 -33.836 1.00 65.12 162 LEU A O 1
ATOM 1239 N N . THR A 1 163 ? 17.153 -14.616 -33.436 1.00 77.31 163 THR A N 1
ATOM 1240 C CA . THR A 1 163 ? 18.338 -14.384 -34.269 1.00 77.31 163 THR A CA 1
ATOM 1241 C C . THR A 1 163 ? 17.905 -14.199 -35.723 1.00 77.31 163 THR A C 1
ATOM 1243 O O . THR A 1 163 ? 16.864 -14.714 -36.128 1.00 77.31 163 THR A O 1
ATOM 1246 N N . GLN A 1 164 ? 18.698 -13.492 -36.535 1.00 73.75 164 GLN A N 1
ATOM 1247 C CA . GLN A 1 164 ? 18.357 -13.294 -37.950 1.00 73.75 164 GLN A CA 1
ATOM 1248 C C . GLN A 1 164 ? 18.146 -14.628 -38.687 1.00 73.75 164 GLN A C 1
ATOM 1250 O O . GLN A 1 164 ? 17.258 -14.740 -39.522 1.00 73.75 164 GLN A O 1
ATOM 1255 N N . GLU A 1 165 ? 18.913 -15.655 -38.321 1.00 80.44 165 GLU A N 1
ATOM 1256 C CA . GLU A 1 165 ? 18.751 -17.027 -38.809 1.00 80.44 165 GLU A CA 1
ATOM 1257 C C . GLU A 1 165 ? 17.378 -17.613 -38.446 1.00 80.44 165 GLU A C 1
ATOM 1259 O O . GLU A 1 165 ? 16.631 -18.007 -39.337 1.00 80.44 165 GLU A O 1
ATOM 1264 N N . LYS A 1 166 ? 16.970 -17.551 -37.171 1.00 80.44 166 LYS A N 1
ATOM 1265 C CA . LYS A 1 166 ? 15.647 -18.026 -36.729 1.00 80.44 166 LYS A CA 1
ATOM 1266 C C . LYS A 1 166 ? 14.487 -17.209 -37.299 1.00 80.44 166 LYS A C 1
ATOM 1268 O O . LYS A 1 166 ? 13.402 -17.744 -37.512 1.00 80.44 166 LYS A O 1
ATOM 1273 N N . LYS A 1 167 ? 14.693 -15.912 -37.552 1.00 80.19 167 LYS A N 1
ATOM 1274 C CA . LYS A 1 167 ? 13.720 -15.077 -38.273 1.00 80.19 167 LYS A CA 1
ATOM 1275 C C . LYS A 1 167 ? 13.529 -15.582 -39.696 1.00 80.19 167 LYS A C 1
ATOM 1277 O O . LYS A 1 167 ? 12.393 -15.728 -40.131 1.00 80.19 167 LYS A O 1
ATOM 1282 N N . ASN A 1 168 ? 14.620 -15.895 -40.393 1.00 82.38 168 ASN A N 1
ATOM 1283 C CA . ASN A 1 168 ? 14.561 -16.439 -41.745 1.00 82.38 168 ASN A CA 1
ATOM 1284 C C . ASN A 1 168 ? 13.871 -17.815 -41.764 1.00 82.38 168 ASN A C 1
ATOM 1286 O O . ASN A 1 168 ? 13.034 -18.050 -42.629 1.00 82.38 168 ASN A O 1
ATOM 1290 N N . GLU A 1 169 ? 14.147 -18.690 -40.790 1.00 86.56 169 GLU A N 1
ATOM 1291 C CA . GLU A 1 169 ? 13.448 -19.979 -40.637 1.00 86.56 169 GLU A CA 1
ATOM 1292 C C . GLU A 1 169 ? 11.935 -19.794 -40.442 1.00 86.56 169 GLU A C 1
ATOM 1294 O O . GLU A 1 169 ? 11.138 -20.433 -41.127 1.00 86.56 169 GLU A O 1
ATOM 1299 N N . ARG A 1 170 ? 11.531 -18.865 -39.567 1.00 83.75 170 ARG A N 1
ATOM 1300 C CA . ARG A 1 170 ? 10.119 -18.525 -39.327 1.00 83.75 170 ARG A CA 1
ATOM 1301 C C . ARG A 1 170 ? 9.429 -17.931 -40.553 1.00 83.75 170 ARG A C 1
ATOM 1303 O O . ARG A 1 170 ? 8.284 -18.274 -40.819 1.00 83.75 170 ARG A O 1
ATOM 1310 N N . ILE A 1 171 ? 10.113 -17.078 -41.315 1.00 85.94 171 ILE A N 1
ATOM 1311 C CA . ILE A 1 171 ? 9.592 -16.535 -42.581 1.00 85.94 171 ILE A CA 1
ATOM 1312 C C . ILE A 1 171 ? 9.305 -17.675 -43.567 1.00 85.94 171 ILE A C 1
ATOM 1314 O O . ILE A 1 171 ? 8.248 -17.693 -44.195 1.00 85.94 171 ILE A O 1
ATOM 1318 N N . VAL A 1 172 ? 10.214 -18.650 -43.673 1.00 89.50 172 VAL A N 1
ATOM 1319 C CA . VAL A 1 172 ? 10.031 -19.832 -44.530 1.00 89.50 172 VAL A CA 1
ATOM 1320 C C . VAL A 1 172 ? 8.863 -20.698 -44.044 1.00 89.50 172 VAL A C 1
ATOM 1322 O O . VAL A 1 172 ? 8.053 -21.140 -44.858 1.00 89.50 172 VAL A O 1
ATOM 1325 N N . GLU A 1 173 ? 8.726 -20.900 -42.732 1.00 90.06 173 GLU A N 1
ATOM 1326 C CA . GLU A 1 173 ? 7.608 -21.639 -42.130 1.00 90.06 173 GLU A CA 1
ATOM 1327 C C . GLU A 1 173 ? 6.253 -20.975 -42.435 1.00 90.06 173 GLU A C 1
ATOM 1329 O O . GLU A 1 173 ? 5.329 -21.636 -42.914 1.00 90.06 173 GLU A O 1
ATOM 1334 N N . PHE A 1 174 ? 6.142 -19.658 -42.238 1.00 86.31 174 PHE A N 1
ATOM 1335 C CA . PHE A 1 174 ? 4.920 -18.907 -42.537 1.00 86.31 174 PHE A CA 1
ATOM 1336 C C . PHE A 1 174 ? 4.589 -18.886 -44.031 1.00 86.31 174 PHE A C 1
ATOM 1338 O O . PHE A 1 174 ? 3.420 -19.027 -44.397 1.00 86.31 174 PHE A O 1
ATOM 1345 N N . ALA A 1 175 ? 5.598 -18.778 -44.900 1.00 89.44 175 ALA A N 1
ATOM 1346 C CA . ALA A 1 175 ? 5.405 -18.886 -46.343 1.00 89.44 175 ALA A CA 1
ATOM 1347 C C . ALA A 1 175 ? 4.841 -20.263 -46.731 1.00 89.44 175 ALA A C 1
ATOM 1349 O O . ALA A 1 175 ? 3.922 -20.342 -47.546 1.00 89.44 175 ALA A O 1
ATOM 1350 N N . GLN A 1 176 ? 5.320 -21.345 -46.108 1.00 91.50 176 GLN A N 1
ATOM 1351 C CA . GLN A 1 176 ? 4.786 -22.686 -46.351 1.00 91.50 176 GLN A CA 1
ATOM 1352 C C . GLN A 1 176 ? 3.337 -22.827 -45.864 1.00 91.50 176 GLN A C 1
ATOM 1354 O O . GLN A 1 176 ? 2.507 -23.385 -46.577 1.00 91.50 176 GLN A O 1
ATOM 1359 N N . LEU A 1 177 ? 3.000 -22.289 -44.688 1.00 91.00 177 LEU A N 1
ATOM 1360 C CA . LEU A 1 177 ? 1.622 -22.297 -44.181 1.00 91.00 177 LEU A CA 1
ATOM 1361 C C . LEU A 1 177 ? 0.659 -21.546 -45.108 1.00 91.00 177 LEU A C 1
ATOM 1363 O O . LEU A 1 177 ? -0.487 -21.971 -45.273 1.00 91.00 177 LEU A O 1
ATOM 1367 N N . PHE A 1 178 ? 1.118 -20.450 -45.717 1.00 92.00 178 PHE A N 1
ATOM 1368 C CA . PHE A 1 178 ? 0.338 -19.694 -46.695 1.00 92.00 178 PHE A CA 1
ATOM 1369 C C . PHE A 1 178 ? 0.120 -20.504 -47.975 1.00 92.00 178 PHE A C 1
ATOM 1371 O O . PHE A 1 178 ? -1.016 -20.651 -48.425 1.00 92.00 178 PHE A O 1
ATOM 1378 N N . MET A 1 179 ? 1.183 -21.110 -48.511 1.00 90.44 179 MET A N 1
ATOM 1379 C CA . MET A 1 179 ? 1.108 -21.975 -49.696 1.00 90.44 179 MET A CA 1
ATOM 1380 C C . MET A 1 179 ? 0.218 -23.209 -49.477 1.00 90.44 179 MET A C 1
ATOM 1382 O O . MET A 1 179 ? -0.476 -23.637 -50.397 1.00 90.44 179 MET A O 1
ATOM 1386 N N . ASP A 1 180 ? 0.187 -23.746 -48.257 1.00 94.62 180 ASP A N 1
ATOM 1387 C CA . ASP A 1 180 ? -0.681 -24.857 -47.853 1.00 94.62 180 ASP A CA 1
ATOM 1388 C C . ASP A 1 180 ? -2.159 -24.446 -47.658 1.00 94.62 180 ASP A C 1
ATOM 1390 O O . ASP A 1 180 ? -3.001 -25.302 -47.377 1.00 94.62 180 ASP A O 1
ATOM 1394 N N . GLY A 1 181 ? -2.489 -23.151 -47.742 1.00 92.00 181 GLY A N 1
ATOM 1395 C CA . GLY A 1 181 ? -3.832 -22.623 -47.478 1.00 92.00 181 GLY A CA 1
ATOM 1396 C C . GLY A 1 181 ? -4.250 -22.674 -46.002 1.00 92.00 181 GLY A C 1
ATOM 1397 O O . GLY A 1 181 ? -5.440 -22.599 -45.699 1.00 92.00 181 GLY A O 1
ATOM 1398 N N . LYS A 1 182 ? -3.292 -22.826 -45.076 1.00 92.25 182 LYS A N 1
ATOM 1399 C CA . LYS A 1 182 ? -3.538 -22.906 -43.621 1.00 92.25 182 LYS A CA 1
ATOM 1400 C C . LYS A 1 182 ? -3.604 -21.540 -42.941 1.00 92.25 182 LYS A C 1
ATOM 1402 O O . LYS A 1 182 ? -4.041 -21.455 -41.799 1.00 92.25 182 LYS A O 1
ATOM 1407 N N . THR A 1 183 ? -3.164 -20.491 -43.626 1.00 86.75 183 THR A N 1
ATOM 1408 C CA . THR A 1 183 ? -3.243 -19.101 -43.173 1.00 86.75 183 THR A CA 1
ATOM 1409 C C . THR A 1 183 ? -3.726 -18.216 -44.316 1.00 86.75 183 THR A C 1
ATOM 1411 O O . THR A 1 183 ? -3.568 -18.559 -45.491 1.00 86.75 183 THR A O 1
ATOM 1414 N N . THR A 1 184 ? -4.335 -17.085 -43.982 1.00 92.19 184 THR A N 1
ATOM 1415 C CA . THR A 1 184 ? -4.745 -16.073 -44.963 1.00 92.19 184 THR A CA 1
ATOM 1416 C C . THR A 1 184 ? -3.569 -15.178 -45.359 1.00 92.19 184 THR A C 1
ATOM 1418 O O . THR A 1 184 ? -2.539 -15.146 -44.687 1.00 92.19 184 THR A O 1
ATOM 1421 N N . TYR A 1 185 ? -3.723 -14.432 -46.457 1.00 86.44 185 TYR A N 1
ATOM 1422 C CA . TYR A 1 185 ? -2.721 -13.455 -46.892 1.00 86.44 185 TYR A CA 1
ATOM 1423 C C . TYR A 1 185 ? -2.508 -12.341 -45.854 1.00 86.44 185 TYR A C 1
ATOM 1425 O O . TYR A 1 185 ? -1.373 -11.975 -45.587 1.00 86.44 185 TYR A O 1
ATOM 1433 N N . GLU A 1 186 ? -3.582 -11.865 -45.218 1.00 85.12 186 GLU A N 1
ATOM 1434 C CA . GLU A 1 186 ? -3.525 -10.842 -44.163 1.00 85.12 186 GLU A CA 1
ATOM 1435 C C . GLU A 1 186 ? -2.733 -11.338 -42.943 1.00 85.12 186 GLU A C 1
ATOM 1437 O O . GLU A 1 186 ? -1.790 -10.690 -42.506 1.00 85.12 186 GLU A O 1
ATOM 1442 N N . GLN A 1 187 ? -3.006 -12.563 -42.485 1.00 78.50 187 GLN A N 1
ATOM 1443 C CA . GLN A 1 187 ? -2.252 -13.195 -41.395 1.00 78.50 187 GLN A CA 1
ATOM 1444 C C . GLN A 1 187 ? -0.780 -13.463 -41.750 1.00 78.50 187 GLN A C 1
ATOM 1446 O O . GLN A 1 187 ? 0.079 -13.454 -40.869 1.00 78.50 187 GLN A O 1
ATOM 1451 N N . TYR A 1 188 ? -0.481 -13.741 -43.022 1.00 83.69 188 TYR A N 1
ATOM 1452 C CA . TYR A 1 188 ? 0.892 -13.881 -43.504 1.00 83.69 188 TYR A CA 1
ATOM 1453 C C . TYR A 1 188 ? 1.620 -12.530 -43.497 1.00 83.69 188 TYR A C 1
ATOM 1455 O O . TYR A 1 188 ? 2.709 -12.439 -42.938 1.00 83.69 188 TYR A O 1
ATOM 1463 N N . GLU A 1 189 ? 1.017 -11.484 -44.066 1.00 80.31 189 GLU A N 1
ATOM 1464 C CA . GLU A 1 189 ? 1.582 -10.129 -44.086 1.00 80.31 189 GLU A CA 1
ATOM 1465 C C . GLU A 1 189 ? 1.837 -9.603 -42.670 1.00 80.31 189 GLU A C 1
ATOM 1467 O O . GLU A 1 189 ? 2.936 -9.120 -42.403 1.00 80.31 189 GLU A O 1
ATOM 1472 N N . ASP A 1 190 ? 0.895 -9.787 -41.741 1.00 76.56 190 ASP A N 1
ATOM 1473 C CA . ASP A 1 190 ? 1.054 -9.383 -40.339 1.00 76.56 190 ASP A CA 1
ATOM 1474 C C . ASP A 1 190 ? 2.231 -10.105 -39.663 1.00 76.56 190 ASP A C 1
ATOM 1476 O O . ASP A 1 190 ? 3.078 -9.470 -39.029 1.00 76.56 190 ASP A O 1
ATOM 1480 N N . ALA A 1 191 ? 2.342 -11.424 -39.850 1.00 76.94 191 ALA A N 1
ATOM 1481 C CA . ALA A 1 191 ? 3.434 -12.217 -39.286 1.00 76.94 191 ALA A CA 1
ATOM 1482 C C . ALA A 1 191 ? 4.801 -11.830 -39.877 1.00 76.94 191 ALA A C 1
ATOM 1484 O O . ALA A 1 191 ? 5.806 -11.772 -39.164 1.00 76.94 191 ALA A O 1
ATOM 1485 N N . ILE A 1 192 ? 4.857 -11.537 -41.179 1.00 81.69 192 ILE A N 1
ATOM 1486 C CA . ILE A 1 192 ? 6.074 -11.062 -41.843 1.00 81.69 192 ILE A CA 1
ATOM 1487 C C . ILE A 1 192 ? 6.433 -9.656 -41.360 1.00 81.69 192 ILE A C 1
ATOM 1489 O O . ILE A 1 192 ? 7.600 -9.411 -41.050 1.00 81.69 192 ILE A O 1
ATOM 1493 N N . HIS A 1 193 ? 5.459 -8.756 -41.223 1.00 77.94 193 HIS A N 1
ATOM 1494 C CA . HIS A 1 193 ? 5.663 -7.423 -40.665 1.00 77.94 193 HIS A CA 1
ATOM 1495 C C . HIS A 1 193 ? 6.198 -7.476 -39.230 1.00 77.94 193 HIS A C 1
ATOM 1497 O O . HIS A 1 193 ? 7.109 -6.718 -38.901 1.00 77.94 193 HIS A O 1
ATOM 1503 N N . GLU A 1 194 ? 5.708 -8.392 -38.396 1.00 74.50 194 GLU A N 1
ATOM 1504 C CA . GLU A 1 194 ? 6.190 -8.591 -37.025 1.00 74.50 194 GLU A CA 1
ATOM 1505 C C . GLU A 1 194 ? 7.623 -9.157 -36.985 1.00 74.50 194 GLU A C 1
ATOM 1507 O O . GLU A 1 194 ? 8.476 -8.669 -36.238 1.00 74.50 194 GLU A O 1
ATOM 1512 N N . LEU A 1 195 ? 7.938 -10.144 -37.832 1.00 73.62 195 LEU A N 1
ATOM 1513 C CA . LEU A 1 195 ? 9.273 -10.756 -37.907 1.00 73.62 195 LEU A CA 1
ATOM 1514 C C . LEU A 1 195 ? 10.329 -9.796 -38.486 1.00 73.62 195 LEU A C 1
ATOM 1516 O O . LEU A 1 195 ? 11.484 -9.773 -38.025 1.00 73.62 195 LEU A O 1
ATOM 1520 N N . LEU A 1 196 ? 9.928 -9.001 -39.484 1.00 73.12 196 LEU A N 1
ATOM 1521 C CA . LEU A 1 196 ? 10.754 -8.008 -40.171 1.00 73.12 196 LEU A CA 1
ATOM 1522 C C . LEU A 1 196 ? 10.760 -6.642 -39.490 1.00 73.12 196 LEU A C 1
ATOM 1524 O O . LEU A 1 196 ? 11.582 -5.812 -39.878 1.00 73.12 196 LEU A O 1
ATOM 1528 N N . ALA A 1 197 ? 9.925 -6.399 -38.475 1.00 68.75 197 ALA A N 1
ATOM 1529 C CA . ALA A 1 197 ? 10.039 -5.230 -37.613 1.00 68.75 197 ALA A CA 1
ATOM 1530 C C . ALA A 1 197 ? 11.411 -5.264 -36.920 1.00 68.75 197 ALA A C 1
ATOM 1532 O O . ALA A 1 197 ? 11.631 -5.886 -35.874 1.00 68.75 197 ALA A O 1
ATOM 1533 N N . VAL A 1 198 ? 12.391 -4.637 -37.569 1.00 52.38 198 VAL A N 1
ATOM 1534 C CA . VAL A 1 198 ? 13.771 -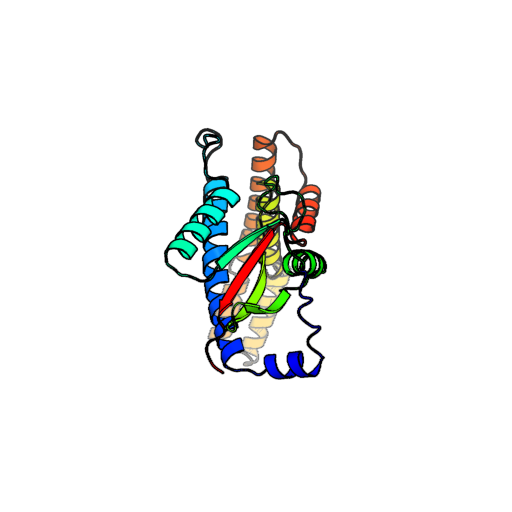4.573 -37.112 1.00 52.38 198 VAL A CA 1
ATOM 1535 C C . VAL A 1 198 ? 13.784 -3.754 -35.831 1.00 52.38 198 VAL A C 1
ATOM 1537 O O . VAL A 1 198 ? 13.524 -2.556 -35.833 1.00 52.38 198 VAL A O 1
ATOM 1540 N N . GLY A 1 199 ? 14.093 -4.417 -34.724 1.00 53.38 199 GLY A N 1
ATOM 1541 C CA . GLY A 1 199 ? 14.511 -3.745 -33.505 1.00 53.38 199 GLY A CA 1
ATOM 1542 C C . GLY A 1 199 ? 13.460 -3.605 -32.416 1.00 53.38 199 GLY A C 1
ATOM 1543 O O . GLY A 1 199 ? 13.881 -3.436 -31.292 1.00 53.38 199 GLY A O 1
ATOM 1544 N N . GLY A 1 200 ? 12.152 -3.769 -32.635 1.00 52.56 200 GLY A N 1
ATOM 1545 C CA . GLY A 1 200 ? 11.148 -3.474 -31.590 1.00 52.56 200 GLY A CA 1
ATOM 1546 C C . GLY A 1 200 ? 11.445 -4.087 -30.205 1.00 52.56 200 GLY A C 1
ATOM 1547 O O . GLY A 1 200 ? 11.540 -3.368 -29.213 1.00 52.56 200 GLY A O 1
ATOM 1548 N N . ALA A 1 201 ? 11.687 -5.400 -30.141 1.00 55.03 201 ALA A N 1
ATOM 1549 C CA . ALA A 1 201 ? 12.009 -6.094 -28.888 1.00 55.03 201 ALA A CA 1
ATOM 1550 C C . ALA A 1 201 ? 13.488 -5.962 -28.464 1.00 55.03 201 ALA A C 1
ATOM 1552 O O . ALA A 1 201 ? 13.785 -5.815 -27.279 1.00 55.03 201 ALA A O 1
ATOM 1553 N N . GLN A 1 202 ? 14.426 -5.983 -29.419 1.00 55.72 202 GLN A N 1
ATOM 1554 C CA . GLN A 1 202 ? 15.869 -5.929 -29.140 1.00 55.72 202 GLN A CA 1
ATOM 1555 C C . GLN A 1 202 ? 16.321 -4.521 -28.708 1.00 55.72 202 GLN A C 1
ATOM 1557 O O . GLN A 1 202 ? 17.088 -4.380 -27.762 1.00 55.72 202 GLN A O 1
ATOM 1562 N N . ASP A 1 203 ? 15.787 -3.483 -29.351 1.00 64.62 203 ASP A N 1
ATOM 1563 C CA . ASP A 1 203 ? 15.935 -2.071 -28.991 1.00 64.62 203 ASP A CA 1
ATOM 1564 C C . ASP A 1 203 ? 15.259 -1.796 -27.644 1.00 64.62 203 ASP A C 1
ATOM 1566 O O . ASP A 1 203 ? 15.858 -1.167 -26.780 1.00 64.62 203 ASP A O 1
ATOM 1570 N N . LYS A 1 204 ? 14.062 -2.348 -27.384 1.00 65.75 204 LYS A N 1
ATOM 1571 C CA . LYS A 1 204 ? 13.411 -2.207 -26.071 1.00 65.75 204 LYS A CA 1
ATOM 1572 C C . LYS A 1 204 ? 14.230 -2.847 -24.943 1.00 65.75 204 LYS A C 1
ATOM 1574 O O . LYS A 1 204 ? 14.457 -2.189 -23.933 1.00 65.75 204 LYS A O 1
ATOM 1579 N N . SER A 1 205 ? 14.736 -4.069 -25.126 1.00 68.56 205 SER A N 1
ATOM 1580 C CA . SER A 1 205 ? 15.604 -4.734 -24.140 1.00 68.56 205 SER A CA 1
ATOM 1581 C C . SER A 1 205 ? 16.906 -3.954 -23.893 1.00 68.56 205 SER A C 1
ATOM 1583 O 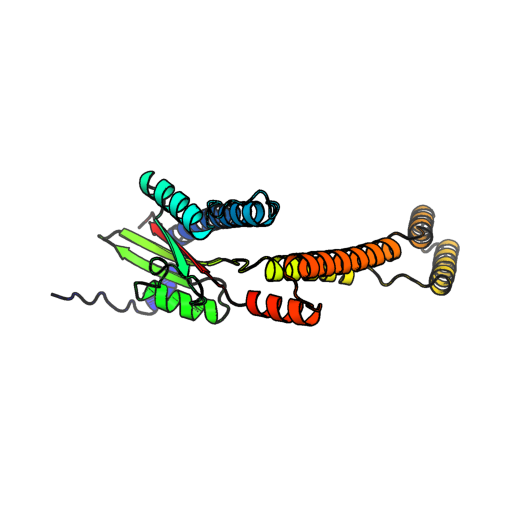O . SER A 1 205 ? 17.276 -3.713 -22.745 1.00 68.56 205 SER A O 1
ATOM 1585 N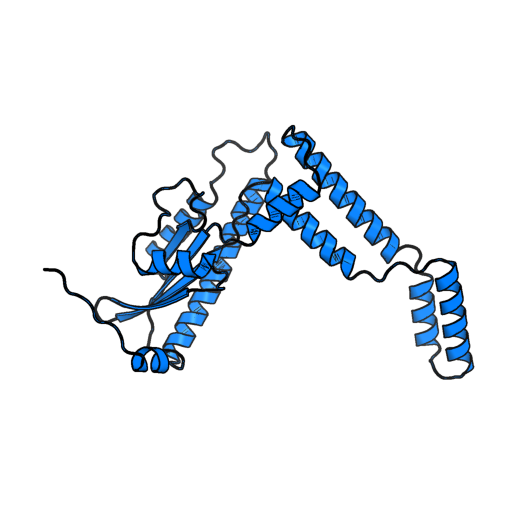 N . GLN A 1 206 ? 17.559 -3.457 -24.948 1.00 74.12 206 GLN A N 1
ATOM 1586 C CA . GLN A 1 206 ? 18.763 -2.627 -24.816 1.00 74.12 206 GLN A CA 1
ATOM 1587 C C . GLN A 1 206 ? 18.483 -1.273 -24.148 1.00 74.12 206 GLN A C 1
ATOM 1589 O O . GLN A 1 206 ? 19.299 -0.797 -23.358 1.00 74.12 206 GLN A O 1
ATOM 1594 N N . ARG A 1 207 ? 17.334 -0.649 -24.434 1.00 73.44 207 ARG A N 1
ATOM 1595 C CA . ARG A 1 207 ? 16.890 0.590 -23.778 1.00 73.44 207 ARG A CA 1
ATOM 1596 C C . ARG A 1 207 ? 16.628 0.375 -22.291 1.00 73.44 207 ARG A C 1
ATOM 1598 O O . ARG A 1 207 ? 17.044 1.220 -21.501 1.00 73.44 207 ARG A O 1
ATOM 1605 N N . ILE A 1 208 ? 15.990 -0.737 -21.923 1.00 76.81 208 ILE A N 1
ATOM 1606 C CA . ILE A 1 208 ? 15.758 -1.123 -20.526 1.00 76.81 208 ILE A CA 1
ATOM 1607 C C . ILE A 1 208 ? 17.097 -1.275 -19.800 1.00 76.81 208 ILE A C 1
ATOM 1609 O O . ILE A 1 208 ? 17.309 -0.624 -18.780 1.00 76.81 208 ILE A O 1
ATOM 1613 N N . GLU A 1 209 ? 18.039 -2.038 -20.356 1.00 79.94 209 GLU A N 1
ATOM 1614 C CA . GLU A 1 209 ? 19.331 -2.273 -19.700 1.00 79.94 209 GLU A CA 1
ATOM 1615 C C . GLU A 1 209 ? 20.165 -0.988 -19.586 1.00 79.94 209 GLU A C 1
ATOM 1617 O O . GLU A 1 209 ? 20.723 -0.676 -18.532 1.00 79.94 209 GLU A O 1
ATOM 1622 N N . LYS A 1 210 ? 20.167 -0.160 -20.638 1.00 80.62 210 LYS A N 1
ATOM 1623 C CA . LYS A 1 210 ? 20.806 1.161 -20.610 1.00 80.62 210 LYS A CA 1
ATOM 1624 C C . LYS A 1 210 ? 20.182 2.074 -19.552 1.00 80.62 210 LYS A C 1
ATOM 1626 O O . LYS A 1 210 ? 20.905 2.832 -18.906 1.00 80.62 210 LYS A O 1
ATOM 1631 N N . ARG A 1 211 ? 18.858 2.017 -19.366 1.00 80.94 211 ARG A N 1
ATOM 1632 C CA . ARG A 1 211 ? 18.155 2.800 -18.343 1.00 80.94 211 ARG A CA 1
ATOM 1633 C C . ARG A 1 211 ? 18.500 2.316 -16.936 1.00 80.94 211 ARG A C 1
ATOM 1635 O O . ARG A 1 211 ? 18.828 3.161 -16.108 1.00 80.94 211 ARG A O 1
ATOM 1642 N N . LYS A 1 212 ? 18.515 0.999 -16.695 1.00 85.69 212 LYS A N 1
ATOM 1643 C CA . LYS A 1 212 ? 18.938 0.399 -15.415 1.00 85.69 212 LYS A CA 1
ATOM 1644 C C . LYS A 1 212 ? 20.348 0.853 -15.031 1.00 85.69 212 LYS A C 1
ATOM 1646 O O . LYS A 1 212 ? 20.553 1.330 -13.919 1.00 85.69 212 LYS A O 1
ATOM 1651 N N . GLN A 1 213 ? 21.299 0.786 -15.966 1.00 85.00 213 GLN A N 1
ATOM 1652 C CA . GLN A 1 213 ? 22.677 1.218 -15.713 1.00 85.00 213 GLN A CA 1
ATOM 1653 C C . GLN A 1 213 ? 22.788 2.728 -15.461 1.00 85.00 213 GLN A C 1
ATOM 1655 O O . GLN A 1 213 ? 23.546 3.144 -14.590 1.00 85.00 213 GLN A O 1
ATOM 1660 N N . ALA A 1 214 ? 22.031 3.553 -16.192 1.00 81.06 214 ALA A N 1
ATOM 1661 C CA . ALA A 1 214 ? 22.022 4.999 -15.973 1.00 81.06 214 ALA A CA 1
ATOM 1662 C C . ALA A 1 214 ? 21.516 5.363 -14.569 1.00 81.06 214 ALA A C 1
ATOM 1664 O O . ALA A 1 214 ? 22.130 6.191 -13.906 1.00 81.06 214 ALA A O 1
ATOM 1665 N N . MET A 1 215 ? 20.449 4.707 -14.102 1.00 79.06 215 MET A N 1
ATOM 1666 C CA . MET A 1 215 ? 19.888 4.935 -12.765 1.00 79.06 215 MET A CA 1
ATOM 1667 C C . MET A 1 215 ? 20.842 4.499 -11.647 1.00 79.06 215 MET A C 1
ATOM 1669 O O . MET A 1 215 ? 20.955 5.188 -10.638 1.00 79.06 215 MET A O 1
ATOM 1673 N N . LEU A 1 216 ? 21.558 3.383 -11.833 1.00 83.94 216 LEU A N 1
ATOM 1674 C CA . LEU A 1 216 ? 22.584 2.942 -10.884 1.00 83.94 216 LEU A CA 1
ATOM 1675 C C . LEU A 1 216 ? 23.749 3.942 -10.802 1.00 83.94 216 LEU A C 1
ATOM 1677 O O . LEU A 1 216 ? 24.218 4.254 -9.711 1.00 83.94 216 LEU A O 1
ATOM 1681 N N . ASN A 1 217 ? 24.201 4.458 -11.948 1.00 84.81 217 ASN A N 1
ATOM 1682 C CA . ASN A 1 217 ? 25.281 5.443 -11.999 1.00 84.81 217 ASN A CA 1
ATOM 1683 C C . ASN A 1 217 ? 24.879 6.759 -11.324 1.00 84.81 217 ASN A C 1
ATOM 1685 O O . ASN A 1 217 ? 25.644 7.267 -10.515 1.00 84.81 217 ASN A O 1
ATOM 1689 N N . GLU A 1 218 ? 23.679 7.267 -11.614 1.00 81.38 218 GLU A N 1
ATOM 1690 C CA . GLU A 1 218 ? 23.126 8.478 -10.990 1.00 81.38 218 GLU A CA 1
ATOM 1691 C C . GLU A 1 218 ? 23.073 8.332 -9.462 1.00 81.38 218 GLU A C 1
ATOM 1693 O O . GLU A 1 218 ? 23.578 9.185 -8.737 1.00 81.38 218 GLU A O 1
ATOM 1698 N N . LEU A 1 219 ? 22.582 7.191 -8.965 1.00 78.44 219 LEU A N 1
ATOM 1699 C CA . LEU A 1 219 ? 22.552 6.907 -7.530 1.00 78.44 219 LEU A CA 1
ATOM 1700 C C . LEU A 1 219 ? 23.956 6.865 -6.903 1.00 78.44 219 LEU A C 1
ATOM 1702 O O . LEU A 1 219 ? 24.156 7.384 -5.804 1.00 78.44 219 LEU A O 1
ATOM 1706 N N . ASN A 1 220 ? 24.929 6.244 -7.572 1.00 82.31 220 ASN A N 1
ATOM 1707 C CA . ASN A 1 220 ? 26.310 6.166 -7.088 1.00 82.31 220 ASN A CA 1
ATOM 1708 C C . ASN A 1 220 ? 27.000 7.539 -7.079 1.00 82.31 220 ASN A C 1
ATOM 1710 O O . ASN A 1 220 ? 27.722 7.856 -6.133 1.00 82.31 220 ASN A O 1
ATOM 1714 N N . GLU A 1 221 ? 26.751 8.368 -8.095 1.00 82.06 221 GLU A N 1
ATOM 1715 C CA . GLU A 1 221 ? 27.266 9.739 -8.171 1.00 82.06 221 GLU A CA 1
ATOM 1716 C C . GLU A 1 221 ? 26.716 10.614 -7.039 1.00 82.06 221 GLU A C 1
ATOM 1718 O O . GLU A 1 221 ? 27.483 11.311 -6.375 1.00 82.06 221 GLU A O 1
ATOM 1723 N N . GLU A 1 222 ? 25.413 10.540 -6.773 1.00 72.94 222 GLU A N 1
ATOM 1724 C CA . GLU A 1 222 ? 24.759 11.334 -5.728 1.00 72.94 222 GLU A CA 1
ATOM 1725 C C . GLU A 1 222 ? 25.123 10.878 -4.309 1.00 72.94 222 GLU A C 1
ATOM 1727 O O . GLU A 1 222 ? 25.346 11.696 -3.418 1.00 72.94 222 GLU A O 1
ATOM 1732 N N . THR A 1 223 ? 25.189 9.566 -4.072 1.00 74.19 223 THR A N 1
ATOM 1733 C CA . THR A 1 223 ? 25.458 9.018 -2.730 1.00 74.19 223 THR A CA 1
ATOM 1734 C C . THR A 1 223 ? 26.948 8.933 -2.400 1.00 74.19 223 THR A C 1
ATOM 1736 O O . THR A 1 223 ? 27.309 8.725 -1.239 1.00 74.19 223 THR A O 1
ATOM 1739 N N . GLY A 1 224 ? 27.822 9.044 -3.406 1.00 82.31 224 GLY A N 1
ATOM 1740 C CA . GLY A 1 224 ? 29.252 8.754 -3.281 1.00 82.31 224 GLY A CA 1
ATOM 1741 C C . GLY A 1 224 ? 29.552 7.284 -2.961 1.00 82.31 224 GLY A C 1
ATOM 1742 O O . GLY A 1 224 ? 30.659 6.963 -2.521 1.00 82.31 224 GLY A O 1
ATOM 1743 N N . GLN A 1 225 ? 28.572 6.394 -3.130 1.00 81.88 225 GLN A N 1
ATOM 1744 C CA . GLN A 1 225 ? 28.715 4.955 -2.925 1.00 81.88 225 GLN A CA 1
ATOM 1745 C C . GLN A 1 225 ? 29.029 4.250 -4.249 1.00 81.88 225 GLN A C 1
ATOM 1747 O O . GLN A 1 225 ? 28.895 4.814 -5.330 1.00 81.88 225 GLN A O 1
ATOM 1752 N N . ASN A 1 226 ? 29.475 2.997 -4.164 1.00 88.50 226 ASN A N 1
ATOM 1753 C CA . ASN A 1 226 ? 29.707 2.142 -5.327 1.00 88.50 226 ASN A CA 1
ATOM 1754 C C . ASN A 1 226 ? 28.804 0.910 -5.232 1.00 88.50 226 ASN A C 1
ATOM 1756 O O . ASN A 1 226 ? 29.279 -0.206 -5.026 1.00 88.50 226 ASN A O 1
ATOM 1760 N N . LEU A 1 227 ? 27.495 1.154 -5.276 1.00 85.62 227 LEU A N 1
ATOM 1761 C CA . LEU A 1 227 ? 26.461 0.131 -5.209 1.00 85.62 227 LEU A CA 1
ATOM 1762 C C . LEU A 1 227 ? 26.431 -0.675 -6.510 1.00 85.62 227 LEU A C 1
ATOM 1764 O O . LEU A 1 227 ? 26.650 -0.145 -7.605 1.00 85.62 227 LEU A O 1
ATOM 1768 N N . THR A 1 228 ? 26.113 -1.957 -6.380 1.00 90.00 228 THR A N 1
ATOM 1769 C CA . THR A 1 228 ? 25.842 -2.884 -7.480 1.00 90.00 228 THR A CA 1
ATOM 1770 C C . THR A 1 228 ? 24.344 -3.180 -7.596 1.00 90.00 228 THR A C 1
ATOM 1772 O O . THR A 1 228 ? 23.561 -2.897 -6.688 1.00 90.00 228 THR A O 1
ATOM 1775 N N . PHE A 1 229 ? 23.918 -3.807 -8.698 1.00 84.69 229 PHE A N 1
ATOM 1776 C CA . PHE A 1 229 ? 22.542 -4.308 -8.809 1.00 84.69 229 PHE A CA 1
ATOM 1777 C C . PHE A 1 229 ? 22.199 -5.357 -7.739 1.00 84.69 229 PHE A C 1
ATOM 1779 O O . PHE A 1 229 ? 21.040 -5.459 -7.354 1.00 84.69 229 PHE A O 1
ATOM 1786 N N . GLU A 1 230 ? 23.183 -6.114 -7.243 1.00 82.56 230 GLU A N 1
ATOM 1787 C CA . GLU A 1 230 ? 22.990 -7.080 -6.156 1.00 82.56 230 GLU A CA 1
ATOM 1788 C C . GLU A 1 230 ? 22.760 -6.367 -4.816 1.00 82.56 230 GLU A C 1
ATOM 1790 O O . GLU A 1 230 ? 21.841 -6.723 -4.079 1.00 82.56 230 GLU A O 1
ATOM 1795 N N . ASP A 1 231 ? 23.510 -5.294 -4.542 1.00 81.69 231 ASP A N 1
ATOM 1796 C CA . ASP A 1 231 ? 23.285 -4.450 -3.361 1.00 81.69 231 ASP A CA 1
ATOM 1797 C C . ASP A 1 231 ? 21.883 -3.831 -3.379 1.00 81.69 231 ASP A C 1
ATOM 1799 O O . ASP A 1 231 ? 21.201 -3.809 -2.354 1.00 81.69 231 ASP A O 1
ATOM 1803 N N . LEU A 1 232 ? 21.426 -3.376 -4.550 1.00 79.50 232 LEU A N 1
ATOM 1804 C CA . LEU A 1 232 ? 20.070 -2.861 -4.735 1.00 79.50 232 LEU A CA 1
ATOM 1805 C C . LEU A 1 232 ? 19.006 -3.956 -4.596 1.00 79.50 232 LEU A C 1
ATOM 1807 O O . LEU A 1 232 ? 18.000 -3.735 -3.931 1.00 79.50 232 LEU A O 1
ATOM 1811 N N . ALA A 1 233 ? 19.219 -5.148 -5.155 1.00 71.31 233 ALA A N 1
ATOM 1812 C CA . ALA A 1 233 ? 18.284 -6.265 -5.014 1.00 71.31 233 ALA A CA 1
ATOM 1813 C C . ALA A 1 233 ? 18.105 -6.684 -3.543 1.00 71.31 233 ALA A C 1
ATOM 1815 O O . ALA A 1 233 ? 16.990 -6.976 -3.108 1.00 71.31 233 ALA A O 1
ATOM 1816 N N . ASN A 1 234 ? 19.178 -6.632 -2.751 1.00 69.00 234 ASN A N 1
ATOM 1817 C CA . ASN A 1 234 ? 19.116 -6.869 -1.310 1.00 69.00 234 ASN A CA 1
ATOM 1818 C C . ASN A 1 234 ? 18.357 -5.751 -0.566 1.00 69.00 234 ASN A C 1
ATOM 1820 O O . ASN A 1 234 ? 17.714 -6.022 0.448 1.00 69.00 234 ASN A O 1
ATOM 1824 N N . GLN A 1 235 ? 18.365 -4.516 -1.084 1.00 66.31 235 GLN A N 1
ATOM 1825 C CA . GLN A 1 235 ? 17.518 -3.427 -0.580 1.00 66.31 235 GLN A CA 1
ATOM 1826 C C . GLN A 1 235 ? 16.035 -3.636 -0.944 1.00 66.31 235 GLN A C 1
ATOM 1828 O O . GLN A 1 235 ? 15.183 -3.421 -0.084 1.00 66.31 235 GLN A O 1
ATOM 1833 N N . VAL A 1 236 ? 15.713 -4.153 -2.139 1.00 57.19 236 VAL A N 1
ATOM 1834 C CA . VAL A 1 236 ? 14.334 -4.565 -2.509 1.00 57.19 236 VAL A CA 1
ATOM 1835 C C . VAL A 1 236 ? 13.833 -5.691 -1.608 1.00 57.19 236 VAL A C 1
ATOM 1837 O O . VAL A 1 236 ? 12.671 -5.717 -1.223 1.00 57.19 236 VAL A O 1
ATOM 1840 N N . GLN A 1 237 ? 14.697 -6.621 -1.200 1.00 47.81 237 GLN A N 1
ATOM 1841 C CA . GLN A 1 237 ? 14.290 -7.710 -0.307 1.00 47.81 237 GLN A CA 1
ATOM 1842 C C . GLN A 1 237 ? 13.836 -7.219 1.078 1.00 47.81 237 GLN A C 1
ATOM 1844 O O . GLN A 1 237 ? 13.031 -7.885 1.726 1.00 47.81 237 GLN A O 1
ATOM 1849 N N . THR A 1 238 ? 14.278 -6.028 1.500 1.00 48.97 238 THR A N 1
ATOM 1850 C CA . THR A 1 238 ? 13.744 -5.348 2.692 1.00 48.97 238 THR A CA 1
ATOM 1851 C C . THR A 1 238 ? 12.416 -4.612 2.452 1.00 48.97 238 THR A C 1
ATOM 1853 O O . THR A 1 238 ? 11.761 -4.250 3.424 1.00 48.97 238 THR A O 1
ATOM 1856 N N . GLU A 1 239 ? 11.964 -4.451 1.199 1.00 45.62 239 GLU A N 1
ATOM 1857 C CA . GLU A 1 239 ? 10.642 -3.895 0.837 1.00 45.62 239 GLU A CA 1
ATOM 1858 C C . GLU A 1 239 ? 9.491 -4.900 1.021 1.00 45.62 239 GLU A C 1
ATOM 1860 O O . GLU A 1 239 ? 8.327 -4.504 1.053 1.00 45.62 239 GLU A O 1
ATOM 1865 N N . GLY A 1 240 ? 9.789 -6.196 1.178 1.00 49.72 240 GLY A N 1
ATOM 1866 C CA . GLY A 1 240 ? 8.774 -7.212 1.478 1.00 49.72 240 GLY A CA 1
ATOM 1867 C C . GLY A 1 240 ? 8.217 -7.122 2.904 1.00 49.72 240 GLY A C 1
ATOM 1868 O O . GLY A 1 240 ? 7.144 -7.663 3.182 1.00 49.72 240 GLY A O 1
ATOM 1869 N N . GLU A 1 241 ? 8.923 -6.441 3.811 1.00 55.91 241 GLU A N 1
ATOM 1870 C CA . GLU A 1 241 ? 8.423 -6.167 5.153 1.00 55.91 241 GLU A CA 1
ATOM 1871 C C . GLU A 1 241 ? 7.769 -4.781 5.196 1.00 55.91 241 GLU A C 1
ATOM 1873 O O . GLU A 1 241 ? 8.423 -3.778 4.900 1.00 55.91 241 GLU A O 1
ATOM 1878 N N . PRO A 1 242 ? 6.490 -4.677 5.598 1.00 60.56 242 PRO A N 1
ATOM 1879 C CA . PRO A 1 242 ? 5.857 -3.378 5.745 1.00 60.56 242 PRO A CA 1
ATOM 1880 C C . PRO A 1 242 ? 6.627 -2.533 6.758 1.00 60.56 242 PRO A C 1
ATOM 1882 O O . PRO A 1 242 ? 6.814 -2.933 7.909 1.00 60.56 242 PRO A O 1
ATOM 1885 N N . LEU A 1 243 ? 7.066 -1.347 6.335 1.00 70.44 243 LEU A N 1
ATOM 1886 C CA . LEU A 1 243 ? 7.724 -0.392 7.227 1.00 70.44 243 LEU A CA 1
ATOM 1887 C C . LEU A 1 243 ? 6.710 0.360 8.087 1.00 70.44 243 LEU A C 1
ATOM 1889 O O . LEU A 1 243 ? 6.998 0.717 9.231 1.00 70.44 243 LEU A O 1
ATOM 1893 N N . ALA A 1 244 ? 5.500 0.543 7.566 1.00 76.88 244 ALA A N 1
ATOM 1894 C CA . ALA A 1 244 ? 4.388 1.124 8.290 1.00 76.88 244 ALA A CA 1
ATOM 1895 C C . ALA A 1 244 ? 3.076 0.413 7.975 1.00 76.88 244 ALA A C 1
ATOM 1897 O O . ALA A 1 244 ? 2.983 -0.415 7.070 1.00 76.88 244 ALA A O 1
ATOM 1898 N N . ALA A 1 245 ? 2.050 0.765 8.735 1.00 84.00 245 ALA A N 1
ATOM 1899 C CA . ALA A 1 245 ? 0.674 0.426 8.440 1.00 84.00 245 ALA A CA 1
ATOM 1900 C C . ALA A 1 245 ? -0.228 1.616 8.749 1.00 84.00 245 ALA A C 1
ATOM 1902 O O . ALA A 1 245 ? 0.074 2.407 9.646 1.00 84.00 245 ALA A O 1
ATOM 1903 N N . ILE A 1 246 ? -1.343 1.732 8.033 1.00 84.06 246 ILE A N 1
ATOM 1904 C CA . ILE A 1 246 ? -2.424 2.636 8.422 1.00 84.06 246 ILE A CA 1
ATOM 1905 C C . ILE A 1 246 ? -3.465 1.812 9.164 1.00 84.06 246 ILE A C 1
ATOM 1907 O O . ILE A 1 246 ? -3.883 0.747 8.706 1.00 84.06 246 ILE A O 1
ATOM 1911 N N . THR A 1 247 ? -3.862 2.295 10.336 1.00 89.81 247 THR A N 1
ATOM 1912 C CA . THR A 1 247 ? -5.018 1.768 11.050 1.00 89.81 247 THR A CA 1
ATOM 1913 C C . THR A 1 247 ? -6.233 2.628 10.766 1.00 89.81 247 THR A C 1
ATOM 1915 O O . THR A 1 247 ? -6.124 3.848 10.686 1.00 89.81 247 THR A O 1
ATOM 1918 N N . TYR A 1 248 ? -7.384 1.982 10.631 1.00 90.75 248 TYR A N 1
ATOM 1919 C CA . TYR A 1 248 ? -8.682 2.583 10.361 1.00 90.75 248 TYR A CA 1
ATOM 1920 C C . TYR A 1 248 ? -9.645 2.193 11.463 1.00 90.75 248 TYR A C 1
ATOM 1922 O O . TYR A 1 248 ? -9.637 1.042 11.906 1.00 90.75 248 TYR A O 1
ATOM 1930 N N . LEU A 1 249 ? -10.508 3.122 11.857 1.00 90.69 249 LEU A N 1
ATOM 1931 C CA . LEU A 1 249 ? -11.610 2.854 12.763 1.00 90.69 249 LEU A CA 1
ATOM 1932 C C . LEU A 1 249 ? -12.916 3.380 12.178 1.00 90.69 249 LEU A C 1
ATOM 1934 O O . LEU A 1 249 ? -13.167 4.586 12.172 1.00 90.69 249 LEU A O 1
ATOM 1938 N N . VAL A 1 250 ? -13.758 2.460 11.715 1.00 90.06 250 VAL A N 1
ATOM 1939 C CA . VAL A 1 250 ? -14.997 2.773 11.001 1.00 90.06 250 VAL A CA 1
ATOM 1940 C C . VAL A 1 250 ? -16.208 2.253 11.774 1.00 90.06 250 VAL A C 1
ATOM 1942 O O . VAL A 1 250 ? -16.220 1.077 12.138 1.00 90.06 250 VAL A O 1
ATOM 1945 N N . PRO A 1 251 ? -17.244 3.075 12.023 1.00 89.25 251 PRO A N 1
ATOM 1946 C CA . PRO A 1 251 ? -18.482 2.585 12.617 1.00 89.25 251 PRO A CA 1
ATOM 1947 C C . PRO A 1 251 ? -19.172 1.583 11.682 1.00 89.25 251 PRO A C 1
ATOM 1949 O O . PRO A 1 251 ? -19.222 1.767 10.467 1.00 89.25 251 PRO A O 1
ATOM 1952 N N . ILE A 1 252 ? -19.713 0.511 12.254 1.00 88.69 252 ILE A N 1
ATOM 1953 C CA . ILE A 1 252 ? -20.554 -0.454 11.546 1.00 88.69 252 ILE A CA 1
ATOM 1954 C C . ILE A 1 252 ? -22.000 0.025 11.691 1.00 88.69 252 ILE A C 1
ATOM 1956 O O . ILE A 1 252 ? -22.599 -0.109 12.759 1.00 88.69 252 ILE A O 1
ATOM 1960 N N . GLU A 1 253 ? -22.549 0.613 10.630 1.00 82.12 253 GLU A N 1
ATOM 1961 C CA . GLU A 1 253 ? -23.929 1.104 10.612 1.00 82.12 253 GLU A CA 1
ATOM 1962 C C . GLU A 1 253 ? -24.916 -0.033 10.311 1.00 82.12 253 GLU A C 1
ATOM 1964 O O . GLU A 1 253 ? -24.861 -0.653 9.252 1.00 82.12 253 GLU A O 1
ATOM 1969 N N . GLY A 1 254 ? -25.838 -0.295 11.242 1.00 66.31 254 GLY A N 1
ATOM 1970 C CA . GLY A 1 254 ? -26.859 -1.341 11.122 1.00 66.31 254 GLY A CA 1
ATOM 1971 C C . GLY A 1 254 ? -26.774 -2.378 12.247 1.00 66.31 254 GLY A C 1
ATOM 1972 O O . GLY A 1 254 ? -25.699 -2.898 12.548 1.00 66.31 254 GLY A O 1
ATOM 1973 N N . ASN A 1 255 ? -27.920 -2.648 12.883 1.00 51.38 255 ASN A N 1
ATOM 1974 C CA . ASN A 1 255 ? -28.090 -3.671 13.925 1.00 51.38 255 ASN A CA 1
ATOM 1975 C C . ASN A 1 255 ? -28.492 -5.022 13.333 1.00 51.38 255 ASN A C 1
ATOM 1977 O O . ASN A 1 255 ? -29.394 -5.024 12.465 1.00 51.38 255 ASN A O 1
#

Secondary structure (DSSP, 8-state):
---------HHHHHHHHS-HHHHHHHHHHHHHHHHHHHHHHHHHHHHHHS-TTT--TTS--HHHHHHHHHHHHHHTTPPEEEEEESSS----GGGS--SHHHHHHHHHHTTT-S-EEEEEEETTEEEEEEEEEE----SHHHHHHHHHHHHHHHHHTSPPPPPHHHHHHHHHHHHHHHHTTSS-HHHHHHHHHHHH--SHHHHHHHHHHHHHHHHHHHHHHHH-----HHHHHHHHHGGGS-SEEEEEEEE----

Foldseek 3Di:
DDDDDDDDDPVVVVVLVPDPLNVVLVVVVVVVVVVLLVLLVVLLCVQLVADPVGDDVPSDDSQNVSVVVQVVCVVVVHWHKAKAFLPVPPPDPRRHQDDPQSVVQSVCLQVVDQKDWDWDADPNFIKIKMKGFHLDQPDPLLVLLVVLVVLVVVLVPQPDQDDPVRLVVVLVVLVVCVVVVVDDPVRNVVSNCVSPVPPPNVVSNVVSVVVSVVSQVVVCVVVVHNDDSVNSVVSNVVSSRRRIIMMTIGTRPDD

Sequence (255 aa):
MFVLVGNAGPNYIEKTKNDPAVKQARQMILMLDDAYQASVNLITEARFSCCDSCCDETFAVPDLTAKGLFAAMKEKGWPESRLINVSGTLSSSENIAHDSFEINAVLALKKGRESFEEIEIREGIRFLRVAMPVPIIANKGARIAGEIAKLQEEGADLPVPLTQEKKNERIVEFAQLFMDGKTTYEQYEDAIHELLAVGGAQDKSQRIEKRKQAMLNELNEETGQNLTFEDLANQVQTEGEPLAAITYLVPIEGN